Protein AF-A0A2A6EC75-F1 (afdb_monomer)

Solvent-accessible surface area (backbone atoms only — not comparable to full-atom values): 10403 Å² total; per-residue (Å²): 105,73,70,53,57,61,69,69,58,52,68,66,59,57,62,69,48,44,60,57,22,37,39,50,29,38,26,71,77,70,74,43,78,52,62,65,60,37,53,50,53,49,49,50,51,52,62,61,50,58,97,49,50,76,44,69,27,38,49,36,43,69,40,79,93,28,63,91,49,101,64,28,71,41,68,72,97,43,94,42,36,53,26,42,41,24,26,49,99,85,42,44,67,55,26,39,39,38,50,51,96,43,18,46,69,56,71,42,72,64,72,94,63,95,44,71,71,49,49,61,38,44,47,55,45,52,27,54,48,58,72,67,65,47,82,42,39,35,42,38,78,53,42,67,68,48,46,35,34,29,47,94,95,38,49,33,38,34,33,44,87,79,73,45,77,34,47,45,67,59,42,42,74,74,30,64,89,40,87,76,37,54,55,83,126

Nearest PDB structures (foldseek):
  3sx4-assembly1_A  TM=6.966E-01  e=8.041E+00  Homo sapiens
  7d5t-assembly1_BE  TM=3.455E-01  e=1.128E+00  Saccharomyces cerevisiae S288C
  6eos-assembly2_D  TM=2.473E-01  e=8.892E-01  Homo sapiens
  4lgn-assembly1_A  TM=2.951E-01  e=4.706E+00  Acidothermus cellulolyticus 11B

Secondary structure (DSSP, 8-state):
-HHHHHHS--HHHHHHTHHHHHHHHHHHHHSS--HHHHHHHHHHHHHHHTTSEEEEEEE-EE-GGGTTSS--EE----TT-EEEEEE-TT--EEEEEEEETTEEEEEESS---S-HHHHHHHHHHHHHHHTT--SEEEE-TTSTTEEEEEETTEEEEEETTTTEEEEHHHHHHHHTTSTTT----

pLDDT: mean 90.62, std 8.93, range [39.69, 97.5]

Structure (mmCIF, N/CA/C/O backbone):
data_AF-A0A2A6EC75-F1
#
_entry.id   AF-A0A2A6EC75-F1
#
loop_
_atom_site.group_PDB
_atom_site.id
_atom_site.type_symbol
_atom_site.label_atom_id
_atom_site.label_alt_id
_atom_site.label_comp_id
_atom_site.label_asym_id
_atom_site.label_entity_id
_atom_site.label_seq_id
_atom_site.pdbx_PDB_ins_code
_atom_site.Cartn_x
_atom_site.Cartn_y
_atom_site.Cartn_z
_atom_site.occupancy
_atom_site.B_iso_or_equiv
_atom_site.auth_seq_id
_atom_site.auth_comp_id
_atom_site.auth_asym_id
_atom_site.auth_atom_id
_atom_site.pdbx_PDB_model_num
ATOM 1 N N . MET A 1 1 ? 5.479 -8.513 16.044 1.00 85.25 1 MET A N 1
ATOM 2 C CA . MET A 1 1 ? 5.255 -8.792 14.604 1.00 85.25 1 MET A CA 1
ATOM 3 C C . MET A 1 1 ? 5.220 -7.543 13.702 1.00 85.25 1 MET A C 1
ATOM 5 O O . MET A 1 1 ? 6.216 -7.287 13.046 1.00 85.25 1 MET A O 1
ATOM 9 N N . ILE A 1 2 ? 4.146 -6.730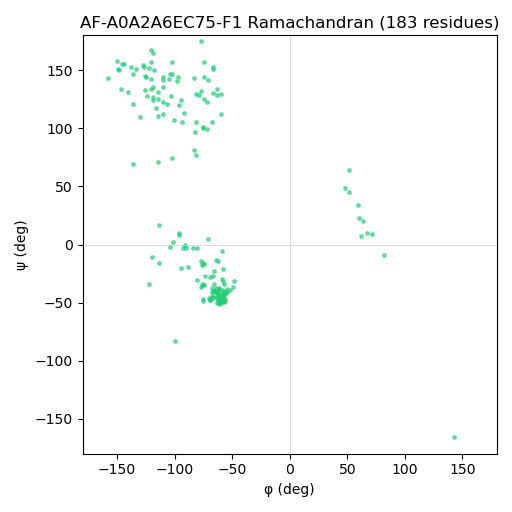 13.635 1.00 91.62 2 ILE A N 1
ATOM 10 C CA . ILE A 1 2 ? 4.093 -5.552 12.718 1.00 91.62 2 ILE A CA 1
ATOM 11 C C . ILE A 1 2 ? 5.227 -4.556 13.005 1.00 91.62 2 ILE A C 1
ATOM 13 O O . ILE A 1 2 ? 5.958 -4.162 12.101 1.00 91.62 2 ILE A O 1
ATOM 17 N N . LYS A 1 3 ? 5.395 -4.189 14.280 1.00 92.19 3 LYS A N 1
ATOM 18 C CA . LYS A 1 3 ? 6.461 -3.288 14.737 1.00 92.19 3 LYS A CA 1
ATOM 19 C C . LYS A 1 3 ? 7.862 -3.817 14.412 1.00 92.19 3 LYS A C 1
ATOM 21 O O . LYS A 1 3 ? 8.711 -3.033 14.014 1.00 92.19 3 LYS A O 1
ATOM 26 N N . GLU A 1 4 ? 8.086 -5.125 14.551 1.00 92.00 4 GLU A N 1
ATOM 27 C CA . GLU A 1 4 ? 9.356 -5.769 14.172 1.00 92.00 4 GLU A CA 1
ATOM 28 C C . GLU A 1 4 ? 9.611 -5.626 12.672 1.00 92.00 4 GLU A C 1
ATOM 30 O O . GLU A 1 4 ? 10.667 -5.138 12.293 1.00 92.00 4 GLU A O 1
ATOM 35 N N . LYS A 1 5 ? 8.621 -5.930 11.819 1.00 93.12 5 LYS A N 1
ATOM 36 C CA . LYS A 1 5 ? 8.773 -5.797 10.361 1.00 93.12 5 LYS A CA 1
ATOM 37 C C . LYS A 1 5 ? 9.048 -4.365 9.910 1.00 93.12 5 LYS A C 1
ATOM 39 O O . LYS A 1 5 ? 9.859 -4.158 9.018 1.00 93.12 5 LYS A O 1
ATOM 44 N N . TYR A 1 6 ? 8.435 -3.368 10.545 1.00 94.38 6 TYR A N 1
ATOM 45 C CA . TYR A 1 6 ? 8.807 -1.968 10.311 1.00 94.38 6 TYR A CA 1
ATOM 46 C C . TYR A 1 6 ? 10.195 -1.607 10.862 1.00 94.38 6 TYR A C 1
ATOM 48 O O . TYR A 1 6 ? 10.829 -0.705 10.329 1.00 94.38 6 TYR A O 1
ATOM 56 N N . GLY A 1 7 ? 10.667 -2.281 11.914 1.00 93.44 7 GLY A N 1
ATOM 57 C CA . GLY A 1 7 ? 12.023 -2.120 12.446 1.00 93.44 7 GLY A CA 1
ATOM 58 C C . GLY A 1 7 ? 13.108 -2.750 11.565 1.00 93.44 7 GLY A C 1
ATOM 59 O O . GLY A 1 7 ? 14.236 -2.273 11.571 1.00 93.44 7 GLY A O 1
ATOM 60 N N . GLU A 1 8 ? 12.762 -3.779 10.789 1.00 92.88 8 GLU A N 1
ATOM 61 C CA . GLU A 1 8 ? 13.630 -4.418 9.785 1.00 92.88 8 GLU A CA 1
ATOM 62 C C . GLU A 1 8 ? 13.749 -3.599 8.483 1.00 92.88 8 GLU A C 1
ATOM 64 O O . GLU A 1 8 ? 14.624 -3.866 7.660 1.00 92.88 8 GLU A O 1
ATOM 69 N N . LEU A 1 9 ? 12.876 -2.608 8.272 1.00 94.06 9 LEU A N 1
ATOM 70 C CA . LEU A 1 9 ? 12.817 -1.837 7.033 1.00 94.06 9 LEU A CA 1
ATOM 71 C C . LEU A 1 9 ? 13.965 -0.817 6.932 1.00 94.06 9 LEU A C 1
ATOM 73 O O . LEU A 1 9 ? 13.875 0.301 7.444 1.00 94.06 9 LEU A O 1
ATOM 77 N N . ASP A 1 10 ? 14.998 -1.155 6.160 1.00 94.88 10 ASP A N 1
ATOM 78 C CA . ASP A 1 10 ? 15.938 -0.170 5.616 1.00 94.88 10 ASP A CA 1
ATOM 79 C C . ASP A 1 10 ? 15.344 0.464 4.351 1.00 94.88 10 ASP A C 1
ATOM 81 O O . ASP A 1 10 ? 15.422 -0.082 3.251 1.00 94.88 10 ASP A O 1
ATOM 85 N N . SER A 1 11 ? 14.729 1.638 4.510 1.00 91.88 11 SER A N 1
ATOM 86 C CA . SER A 1 11 ? 14.056 2.342 3.411 1.00 91.88 11 SER A CA 1
ATOM 87 C C . SER A 1 11 ? 14.956 2.676 2.214 1.00 91.88 1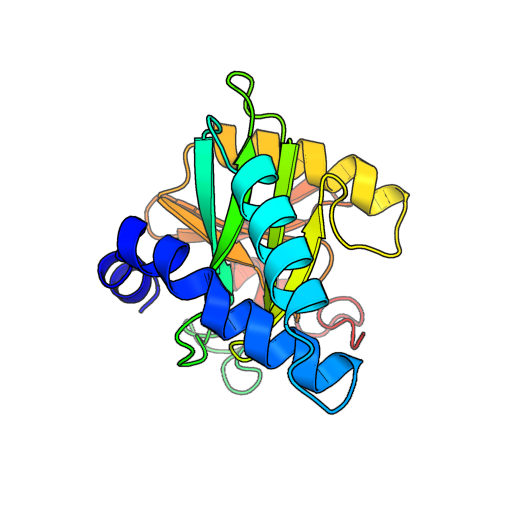1 SER A C 1
ATOM 89 O O . SER A 1 11 ? 14.467 2.695 1.084 1.00 91.88 11 SER A O 1
ATOM 91 N N . ILE A 1 12 ? 16.251 2.933 2.428 1.00 92.38 12 ILE A N 1
ATOM 92 C CA . ILE A 1 12 ? 17.178 3.284 1.345 1.00 92.38 12 ILE A CA 1
ATOM 93 C C . ILE A 1 12 ? 17.513 2.022 0.562 1.00 92.38 12 ILE A C 1
ATOM 95 O O . ILE A 1 12 ? 17.411 2.008 -0.666 1.00 92.38 12 ILE A O 1
ATOM 99 N N . GLN A 1 13 ? 17.865 0.952 1.274 1.00 93.62 13 GLN A N 1
ATOM 100 C CA . GLN A 1 13 ? 18.173 -0.328 0.653 1.00 93.62 13 GLN A CA 1
ATOM 101 C C . GLN A 1 13 ? 16.951 -0.891 -0.088 1.00 93.62 13 GLN A C 1
ATOM 103 O O . GLN A 1 13 ? 17.064 -1.265 -1.253 1.00 93.62 13 GLN A O 1
ATOM 108 N N . TYR A 1 14 ? 15.763 -0.819 0.523 1.00 94.12 14 TYR A N 1
ATOM 109 C CA . TYR A 1 14 ? 14.500 -1.252 -0.081 1.00 94.12 14 TYR A CA 1
ATOM 110 C C . TYR A 1 14 ? 14.233 -0.571 -1.434 1.00 94.12 14 TYR A C 1
ATOM 112 O O . TYR A 1 14 ? 13.816 -1.215 -2.396 1.00 94.12 14 TYR A O 1
ATOM 120 N N . LEU A 1 15 ? 14.508 0.734 -1.535 1.00 92.50 15 LEU A N 1
ATOM 121 C CA . LEU A 1 15 ? 14.362 1.489 -2.783 1.00 92.50 15 LEU A CA 1
ATOM 122 C C . LEU A 1 15 ? 15.481 1.198 -3.796 1.00 92.50 15 LEU A C 1
ATOM 124 O O . LEU A 1 15 ? 15.236 1.195 -5.005 1.00 92.50 15 LEU A O 1
ATOM 128 N N . ASN A 1 16 ? 16.704 0.940 -3.334 1.00 91.50 16 ASN A N 1
ATOM 129 C CA . ASN A 1 16 ? 17.811 0.558 -4.212 1.00 91.50 16 ASN A CA 1
ATOM 130 C C . ASN A 1 16 ? 17.569 -0.803 -4.873 1.00 91.50 16 ASN A C 1
ATOM 132 O O . ASN A 1 16 ? 17.911 -0.985 -6.044 1.00 91.50 16 ASN A O 1
ATOM 136 N N . ASP A 1 17 ? 16.908 -1.710 -4.157 1.00 91.75 17 ASP A N 1
ATOM 137 C CA . ASP A 1 17 ? 16.641 -3.074 -4.602 1.00 91.75 17 ASP A CA 1
ATOM 138 C C . ASP A 1 17 ? 15.450 -3.204 -5.557 1.00 91.75 17 ASP A C 1
ATOM 140 O O . ASP A 1 17 ? 15.215 -4.290 -6.085 1.00 91.75 17 ASP A O 1
ATOM 144 N N . LEU A 1 18 ? 14.728 -2.114 -5.853 1.00 91.38 18 LEU A N 1
ATOM 145 C CA . LEU A 1 18 ? 13.559 -2.117 -6.749 1.00 91.38 18 LEU A CA 1
ATOM 146 C C . LEU A 1 18 ? 13.800 -2.840 -8.081 1.00 91.38 18 LEU A C 1
ATOM 148 O O . LEU A 1 18 ? 12.874 -3.437 -8.626 1.00 91.38 18 LEU A O 1
ATOM 152 N N . ASN A 1 19 ? 15.032 -2.808 -8.596 1.00 92.44 19 ASN A N 1
ATOM 153 C CA . ASN A 1 19 ? 15.402 -3.497 -9.830 1.00 92.44 19 ASN A CA 1
ATOM 154 C C . ASN A 1 19 ? 15.117 -5.001 -9.784 1.00 92.44 19 ASN A C 1
ATOM 156 O O . ASN A 1 19 ? 14.748 -5.557 -10.811 1.00 92.44 19 ASN A O 1
ATOM 160 N N . GLU A 1 20 ? 15.256 -5.655 -8.629 1.00 94.00 20 GLU A N 1
ATOM 161 C CA . GLU A 1 20 ? 14.956 -7.081 -8.494 1.00 94.00 20 GLU A CA 1
ATOM 162 C C . GLU A 1 20 ? 13.450 -7.342 -8.609 1.00 94.00 20 GLU A C 1
ATOM 164 O O . GLU A 1 20 ? 13.031 -8.180 -9.405 1.00 94.00 20 GLU A O 1
ATOM 169 N N . ALA A 1 21 ? 12.618 -6.579 -7.894 1.00 95.38 21 ALA A N 1
ATOM 170 C CA . ALA A 1 21 ? 11.162 -6.702 -7.992 1.00 95.38 21 ALA A CA 1
ATOM 171 C C . ALA A 1 21 ? 10.644 -6.393 -9.407 1.00 95.38 21 ALA A C 1
ATOM 173 O O . ALA A 1 21 ? 9.719 -7.045 -9.900 1.00 95.38 21 ALA A O 1
ATOM 174 N N . VAL A 1 22 ? 11.250 -5.403 -10.071 1.00 97.12 22 VAL A N 1
ATOM 175 C CA . VAL A 1 22 ? 10.966 -5.055 -11.469 1.00 97.12 22 VAL A CA 1
ATOM 176 C C . VAL A 1 22 ? 11.399 -6.185 -12.403 1.00 97.12 22 VAL A C 1
ATOM 178 O O . VAL A 1 22 ? 10.631 -6.565 -13.281 1.00 97.12 22 VAL A O 1
ATOM 181 N N . PHE A 1 23 ? 12.591 -6.752 -12.207 1.00 96.62 23 PHE A N 1
ATOM 182 C CA . PHE A 1 23 ? 13.101 -7.877 -12.990 1.00 96.62 23 PHE A CA 1
ATOM 183 C C . PHE A 1 23 ? 12.148 -9.076 -12.933 1.00 96.62 23 PHE A C 1
ATOM 185 O O . PHE A 1 23 ? 11.748 -9.588 -13.978 1.00 96.62 23 PHE A O 1
ATOM 192 N N . GLN A 1 24 ? 11.711 -9.469 -11.731 1.00 95.94 24 GLN A N 1
ATOM 193 C CA . GLN A 1 24 ? 10.760 -10.574 -11.561 1.00 95.94 24 GLN A CA 1
ATOM 194 C C . GLN A 1 24 ? 9.413 -10.284 -12.242 1.00 95.94 24 GLN A C 1
ATOM 196 O O . GLN A 1 24 ? 8.843 -11.150 -12.899 1.00 95.94 24 GLN A O 1
ATOM 201 N N . SER A 1 25 ? 8.934 -9.042 -12.142 1.00 96.75 25 SER A N 1
ATOM 202 C CA . SER A 1 25 ? 7.705 -8.580 -12.798 1.00 96.75 25 SER A CA 1
ATOM 203 C C . SER A 1 25 ? 7.793 -8.623 -14.329 1.00 96.75 25 SER A C 1
ATOM 205 O O . SER A 1 25 ? 6.845 -9.036 -14.991 1.00 96.75 25 SER A O 1
ATOM 207 N N . VAL A 1 26 ? 8.936 -8.252 -14.913 1.00 97.12 26 VAL A N 1
ATOM 208 C CA . VAL A 1 26 ? 9.154 -8.323 -16.368 1.00 97.12 26 VAL A CA 1
ATOM 209 C C . VAL A 1 26 ? 9.187 -9.775 -16.844 1.00 97.12 26 VAL A C 1
ATOM 211 O O . VAL A 1 26 ? 8.517 -10.100 -17.819 1.00 97.12 26 VAL A O 1
ATOM 214 N N . ILE A 1 27 ? 9.878 -10.672 -16.133 1.00 96.38 27 ILE A N 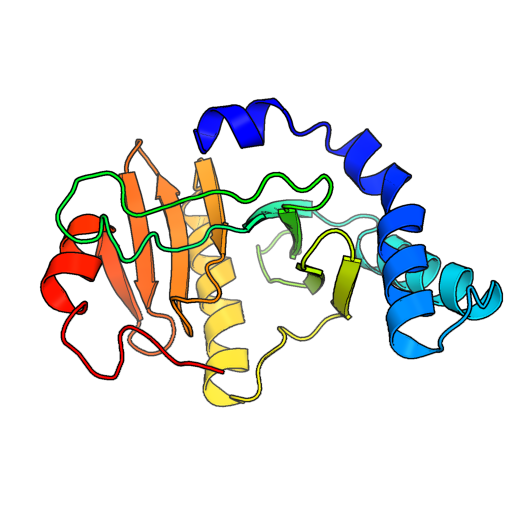1
ATOM 215 C CA . ILE A 1 27 ? 9.860 -12.105 -16.473 1.00 96.38 27 ILE A CA 1
ATOM 216 C C . ILE A 1 27 ? 8.439 -12.665 -16.404 1.00 96.38 27 ILE A C 1
ATOM 218 O O . ILE A 1 27 ? 8.037 -13.403 -17.298 1.00 96.38 27 ILE A O 1
ATOM 222 N N . ARG A 1 28 ? 7.660 -12.307 -15.376 1.00 95.56 28 ARG A N 1
ATOM 223 C CA . ARG A 1 28 ? 6.259 -12.734 -15.268 1.00 95.56 28 ARG A CA 1
ATOM 224 C C . ARG A 1 28 ? 5.435 -12.285 -16.480 1.00 95.56 28 ARG A C 1
ATOM 226 O O . ARG A 1 28 ? 4.658 -13.079 -17.001 1.00 95.56 28 ARG A O 1
ATOM 233 N N . ASP A 1 29 ? 5.584 -11.033 -16.905 1.00 95.69 29 ASP A N 1
ATOM 234 C CA . ASP A 1 29 ? 4.729 -10.443 -17.939 1.00 95.69 29 ASP A CA 1
ATOM 235 C C . ASP A 1 29 ? 5.144 -10.839 -19.371 1.00 95.69 29 ASP A C 1
ATOM 237 O O . ASP A 1 29 ? 4.287 -10.932 -20.249 1.00 95.69 29 ASP A O 1
ATOM 241 N N . PHE A 1 30 ? 6.440 -11.074 -19.613 1.00 96.06 30 PHE A N 1
ATOM 242 C CA . PHE A 1 30 ? 6.995 -11.292 -20.959 1.00 96.06 30 PHE A CA 1
ATOM 243 C C . PHE A 1 30 ? 7.670 -12.659 -21.156 1.00 96.06 30 PHE A C 1
ATOM 245 O O . PHE A 1 30 ? 7.988 -13.023 -22.283 1.00 96.06 30 PHE A O 1
ATOM 252 N N . GLY A 1 31 ? 7.893 -13.426 -20.088 1.00 96.31 31 GLY A N 1
ATOM 253 C CA . GLY A 1 31 ? 8.576 -14.724 -20.116 1.00 96.31 31 GLY A CA 1
ATOM 254 C C . GLY A 1 31 ? 10.107 -14.648 -20.112 1.00 96.31 31 GLY A C 1
ATOM 255 O O . GLY A 1 31 ? 10.762 -15.673 -19.934 1.00 96.31 31 GLY A O 1
ATOM 256 N N . GLU A 1 32 ? 10.692 -13.458 -20.264 1.00 95.69 32 GLU A N 1
ATOM 257 C CA . GLU A 1 32 ? 12.140 -13.245 -20.312 1.00 95.69 32 GLU A CA 1
ATOM 258 C C . GLU A 1 32 ? 12.538 -11.861 -19.757 1.00 95.69 32 GLU A C 1
ATOM 260 O O . GLU A 1 32 ? 11.703 -10.952 -19.697 1.00 95.69 32 GLU A O 1
ATOM 265 N N . PRO A 1 33 ? 13.796 -11.665 -19.317 1.00 94.56 33 PRO A N 1
ATOM 266 C CA . PRO A 1 33 ? 14.236 -10.418 -18.697 1.00 94.56 33 PRO A CA 1
ATOM 267 C C . PRO A 1 33 ? 14.579 -9.353 -19.746 1.00 94.56 33 PRO A C 1
ATOM 269 O O . PRO A 1 33 ? 15.744 -9.070 -20.021 1.00 94.56 33 PRO A O 1
ATOM 272 N N . LEU A 1 34 ? 13.551 -8.739 -20.329 1.00 96.81 34 LEU A N 1
ATOM 273 C CA . LEU A 1 34 ? 13.719 -7.671 -21.312 1.00 96.81 34 LEU A CA 1
ATOM 274 C C . LEU A 1 34 ? 14.318 -6.409 -20.663 1.00 96.81 34 LEU A C 1
ATOM 276 O O . LEU A 1 34 ? 13.631 -5.675 -19.948 1.00 96.81 34 LEU A O 1
ATOM 280 N N . GLU A 1 35 ? 15.602 -6.142 -20.925 1.00 95.75 35 GLU A N 1
ATOM 281 C CA . GLU A 1 35 ? 16.358 -5.053 -20.287 1.00 95.75 35 GLU A CA 1
ATOM 282 C C . GLU A 1 35 ? 15.707 -3.676 -20.431 1.00 95.75 35 GLU A C 1
ATOM 284 O O . GLU A 1 35 ? 15.709 -2.892 -19.478 1.00 95.75 35 GLU A O 1
ATOM 289 N N . ASP A 1 36 ? 15.160 -3.370 -21.606 1.00 96.75 36 ASP A N 1
ATOM 290 C CA . ASP A 1 36 ? 14.551 -2.066 -21.870 1.00 96.75 36 ASP A CA 1
ATOM 291 C C . ASP A 1 36 ? 13.290 -1.865 -21.028 1.00 96.75 36 ASP A C 1
ATOM 293 O O . ASP A 1 36 ? 13.119 -0.804 -20.430 1.00 96.75 36 ASP A O 1
ATOM 297 N N . HIS A 1 37 ? 12.472 -2.909 -20.863 1.00 96.62 37 HIS A N 1
ATOM 298 C CA . HIS A 1 37 ? 11.307 -2.866 -19.979 1.00 96.62 37 HIS A CA 1
ATOM 299 C C . HIS A 1 37 ? 11.704 -2.750 -18.506 1.00 96.62 37 HIS A C 1
ATOM 301 O O . HIS A 1 37 ? 11.052 -2.023 -17.754 1.00 96.62 37 HIS A O 1
ATOM 307 N N . ILE A 1 38 ? 12.785 -3.416 -18.084 1.00 96.81 38 ILE A N 1
ATOM 308 C CA . ILE A 1 38 ? 13.314 -3.275 -16.721 1.00 96.81 38 ILE A CA 1
ATOM 309 C C . ILE A 1 38 ? 13.744 -1.822 -16.481 1.00 96.81 38 ILE A C 1
ATOM 311 O O . ILE A 1 38 ? 13.313 -1.200 -15.509 1.00 96.81 38 ILE A O 1
ATOM 315 N N . LYS A 1 39 ? 14.544 -1.249 -17.390 1.00 96.25 39 LYS A N 1
ATOM 316 C CA . LYS A 1 39 ? 15.014 0.144 -17.304 1.00 96.25 39 LYS A CA 1
ATOM 317 C C . LYS A 1 39 ? 13.846 1.130 -17.311 1.00 96.25 39 LYS A C 1
ATOM 319 O O . LYS A 1 39 ? 13.815 2.033 -16.477 1.00 96.25 39 LYS A O 1
ATOM 324 N N . GLU A 1 40 ? 12.880 0.957 -18.209 1.00 96.19 40 GLU A N 1
ATOM 325 C CA . GLU A 1 40 ? 11.706 1.826 -18.321 1.00 96.19 40 GLU A CA 1
ATOM 326 C C . GLU A 1 40 ? 10.870 1.822 -17.034 1.00 96.19 40 GLU A C 1
ATOM 328 O O . GLU A 1 40 ? 10.603 2.887 -16.469 1.00 96.19 40 GLU A O 1
ATOM 333 N N . ARG A 1 41 ? 10.509 0.635 -16.523 1.00 97.06 41 ARG A N 1
ATOM 334 C CA . ARG A 1 41 ? 9.714 0.486 -15.292 1.00 97.06 41 ARG A CA 1
ATOM 335 C C . ARG A 1 41 ? 10.442 1.069 -14.086 1.00 97.06 41 ARG A C 1
ATOM 337 O O . ARG A 1 41 ? 9.863 1.879 -13.358 1.00 97.06 41 ARG A O 1
ATOM 344 N N . THR A 1 42 ? 11.721 0.732 -13.909 1.00 96.25 42 THR A N 1
ATOM 345 C CA . THR A 1 42 ? 12.547 1.283 -12.826 1.00 96.25 42 THR A CA 1
ATOM 346 C C . THR A 1 42 ? 12.606 2.806 -12.898 1.00 96.25 42 THR A C 1
ATOM 348 O O . THR A 1 42 ? 12.383 3.472 -11.887 1.00 96.25 42 THR A O 1
ATOM 351 N N . ASN A 1 43 ? 12.890 3.377 -14.071 1.00 96.31 43 ASN A N 1
ATOM 352 C CA . ASN A 1 43 ? 12.996 4.827 -14.231 1.00 96.31 43 ASN A CA 1
ATOM 353 C C . ASN A 1 43 ? 11.657 5.521 -13.974 1.00 96.31 43 ASN A C 1
ATOM 355 O O . ASN A 1 43 ? 11.624 6.554 -13.307 1.00 96.31 43 ASN A O 1
ATOM 359 N N . SER A 1 44 ? 10.551 4.940 -14.442 1.00 96.81 44 SER A N 1
ATOM 360 C CA . SER A 1 44 ? 9.206 5.458 -14.186 1.00 96.81 44 SER A CA 1
ATOM 361 C C . SER A 1 44 ? 8.901 5.510 -12.686 1.00 96.81 44 SER A C 1
ATOM 363 O O . SER A 1 44 ? 8.495 6.553 -12.173 1.00 96.81 44 SER A O 1
ATOM 365 N N . ILE A 1 45 ? 9.191 4.429 -11.953 1.00 97.06 45 ILE A N 1
ATOM 366 C CA . ILE A 1 45 ? 9.021 4.383 -10.496 1.00 97.06 45 ILE A CA 1
ATOM 367 C C . ILE A 1 45 ? 9.929 5.401 -9.807 1.00 97.06 45 ILE A C 1
ATOM 369 O O . ILE A 1 45 ? 9.435 6.205 -9.021 1.00 97.06 45 ILE A O 1
ATOM 373 N N . ARG A 1 46 ? 11.231 5.420 -10.122 1.00 95.62 46 ARG A N 1
ATOM 374 C CA . ARG A 1 46 ? 12.201 6.347 -9.511 1.00 95.62 46 ARG A CA 1
ATOM 375 C C . ARG A 1 46 ? 11.806 7.808 -9.721 1.00 95.62 46 ARG A C 1
ATOM 377 O O . ARG A 1 46 ? 11.839 8.587 -8.774 1.00 95.62 46 ARG A O 1
ATOM 384 N N . ASN A 1 47 ? 11.369 8.167 -10.925 1.00 95.56 47 ASN A N 1
ATOM 385 C CA . ASN A 1 47 ? 10.871 9.509 -11.219 1.00 95.56 47 ASN A CA 1
ATOM 386 C C . ASN A 1 47 ? 9.573 9.810 -10.459 1.00 95.56 47 ASN A C 1
ATOM 388 O O . ASN A 1 47 ? 9.412 10.907 -9.931 1.00 95.56 47 ASN A O 1
ATOM 392 N N . GLY A 1 48 ? 8.671 8.830 -10.368 1.00 94.88 48 GLY A N 1
ATOM 393 C CA . GLY A 1 48 ? 7.401 8.946 -9.657 1.00 94.88 48 GLY A CA 1
ATOM 394 C C . GLY A 1 48 ? 7.530 9.097 -8.141 1.00 94.88 48 GLY A C 1
ATOM 395 O O . GLY A 1 48 ? 6.657 9.710 -7.540 1.00 94.88 48 GLY A O 1
ATOM 396 N N . ILE A 1 49 ? 8.602 8.592 -7.521 1.00 95.00 49 ILE A N 1
ATOM 397 C CA . ILE A 1 49 ? 8.862 8.749 -6.075 1.00 95.00 49 ILE A CA 1
ATOM 398 C C . ILE A 1 49 ? 9.768 9.947 -5.751 1.00 95.00 49 ILE A C 1
ATOM 400 O O . ILE A 1 49 ? 9.793 10.412 -4.610 1.00 95.00 49 ILE A O 1
ATOM 404 N N . SER A 1 50 ? 10.531 10.440 -6.731 1.00 92.06 50 SER A N 1
ATOM 405 C CA . SER A 1 50 ? 11.565 11.454 -6.513 1.00 92.06 50 SER A CA 1
ATOM 406 C C . SER A 1 50 ? 10.991 12.749 -5.935 1.00 92.06 50 SER A C 1
ATOM 408 O O . SER A 1 50 ? 10.014 13.299 -6.447 1.00 92.06 50 SER A O 1
ATOM 410 N N . GLY A 1 51 ? 11.602 13.241 -4.853 1.00 87.31 51 GLY A N 1
ATOM 411 C CA . GLY A 1 51 ? 11.216 14.492 -4.194 1.00 87.31 51 GLY A CA 1
ATOM 412 C C . GLY A 1 51 ? 9.887 14.448 -3.430 1.00 87.31 51 GLY A C 1
ATOM 413 O O . GLY A 1 51 ? 9.414 15.496 -2.993 1.00 87.31 51 GLY A O 1
ATOM 414 N N . GLN A 1 52 ? 9.275 13.273 -3.264 1.00 91.06 52 GLN A N 1
ATOM 415 C CA . GLN A 1 52 ? 7.997 13.125 -2.565 1.00 91.06 52 GLN A CA 1
ATOM 416 C C . GLN A 1 52 ? 8.180 12.582 -1.152 1.00 91.06 52 GLN A C 1
ATOM 418 O O . GLN A 1 52 ? 9.167 11.920 -0.836 1.00 91.06 52 GLN A O 1
ATOM 423 N N . THR A 1 53 ? 7.198 12.842 -0.287 1.00 93.50 53 THR A N 1
ATOM 424 C CA . THR A 1 53 ? 7.144 12.148 1.000 1.00 93.50 53 THR A CA 1
ATOM 425 C C . THR A 1 53 ? 6.621 10.735 0.779 1.00 93.50 53 THR A C 1
ATOM 427 O O . THR A 1 53 ? 5.624 10.549 0.082 1.00 93.50 53 THR A O 1
ATOM 430 N N . ILE A 1 54 ? 7.300 9.748 1.360 1.00 95.06 54 ILE A N 1
ATOM 431 C CA . ILE A 1 54 ? 6.996 8.325 1.203 1.00 95.06 54 ILE A CA 1
ATOM 432 C C . ILE A 1 54 ? 6.447 7.768 2.518 1.00 95.06 54 ILE A C 1
ATOM 434 O O . ILE A 1 54 ? 7.018 7.995 3.584 1.00 95.06 54 ILE A O 1
ATOM 438 N N . LYS A 1 55 ? 5.377 6.972 2.435 1.00 95.56 55 LYS A N 1
ATOM 439 C CA . LYS A 1 55 ? 4.941 6.067 3.502 1.00 95.56 55 LYS A CA 1
ATOM 440 C C . LYS A 1 55 ? 4.981 4.638 2.974 1.00 95.56 55 LYS A C 1
ATOM 442 O O . LYS A 1 55 ? 4.390 4.333 1.939 1.00 95.56 55 LYS A O 1
ATOM 447 N N . PHE A 1 56 ? 5.668 3.777 3.712 1.00 96.62 56 PHE A N 1
ATOM 448 C CA . PHE A 1 56 ? 5.669 2.341 3.469 1.00 96.62 56 PHE A CA 1
ATOM 449 C C . PHE A 1 56 ? 4.419 1.719 4.088 1.00 96.62 56 PHE A C 1
ATOM 451 O O . PHE A 1 56 ? 4.107 1.965 5.259 1.00 96.62 56 PHE A O 1
ATOM 458 N N . VAL A 1 57 ? 3.705 0.934 3.290 1.00 96.81 57 VAL A N 1
ATOM 459 C CA . VAL A 1 57 ? 2.435 0.296 3.634 1.00 96.81 57 VAL A CA 1
ATOM 460 C C . VAL A 1 57 ? 2.646 -1.208 3.649 1.00 96.81 57 VAL A C 1
ATOM 462 O O . VAL A 1 57 ? 2.891 -1.807 2.609 1.00 96.81 57 VAL A O 1
ATOM 465 N N . LEU A 1 58 ? 2.596 -1.815 4.829 1.00 96.31 58 LEU A N 1
ATOM 466 C CA . LEU A 1 58 ? 2.901 -3.232 4.999 1.00 96.31 58 LEU A CA 1
ATOM 467 C C . LEU A 1 58 ? 1.757 -4.108 4.481 1.00 96.31 58 LEU A C 1
ATOM 469 O O . LEU A 1 58 ? 0.619 -3.986 4.938 1.00 96.31 58 LEU A O 1
ATOM 473 N N . ASN A 1 59 ? 2.076 -5.029 3.578 1.00 94.56 59 ASN A N 1
ATOM 474 C CA . ASN A 1 59 ? 1.162 -6.063 3.124 1.00 94.56 59 ASN A CA 1
ATOM 475 C C . ASN A 1 59 ? 0.965 -7.102 4.235 1.00 94.56 59 ASN A C 1
ATOM 477 O O . ASN A 1 59 ? 1.917 -7.719 4.717 1.00 94.56 59 ASN A O 1
ATOM 481 N N . VAL A 1 60 ? -0.289 -7.296 4.633 1.00 93.38 60 VAL A N 1
ATOM 482 C CA . VAL A 1 60 ? -0.715 -8.279 5.632 1.00 93.38 60 VAL A CA 1
ATOM 483 C C . VAL A 1 60 ? -1.833 -9.147 5.063 1.00 93.38 60 VAL A C 1
ATOM 485 O O . VAL A 1 60 ? -2.609 -8.726 4.205 1.00 93.38 60 VAL A O 1
ATOM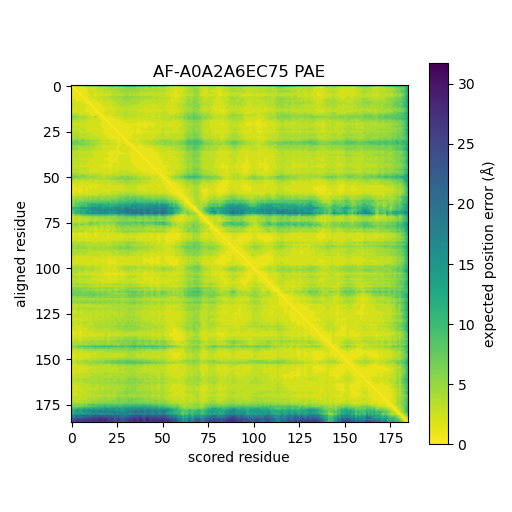 488 N N . GLU A 1 61 ? -1.973 -10.361 5.574 1.00 89.75 61 GLU A N 1
ATOM 489 C CA . GLU A 1 61 ? -3.103 -11.234 5.264 1.00 89.75 61 GLU A CA 1
ATOM 490 C C . GLU A 1 61 ? -3.896 -11.563 6.520 1.00 89.75 61 GLU A C 1
ATOM 492 O O . GLU A 1 61 ? -3.435 -11.346 7.641 1.00 89.75 61 GLU A O 1
ATOM 497 N N . ILE A 1 62 ? -5.105 -12.077 6.315 1.00 87.69 62 ILE A N 1
ATOM 498 C CA . ILE A 1 62 ? -5.956 -12.566 7.392 1.00 87.69 62 ILE A CA 1
ATOM 499 C C . ILE A 1 62 ? -5.767 -14.078 7.505 1.00 87.69 62 ILE A C 1
ATOM 501 O O . ILE A 1 62 ? -6.064 -14.817 6.569 1.00 87.69 62 ILE A O 1
ATOM 505 N N . ASP A 1 63 ? -5.325 -14.538 8.671 1.00 86.81 63 ASP A N 1
ATOM 506 C CA . ASP A 1 63 ? -5.332 -15.948 9.043 1.00 86.81 63 ASP A CA 1
ATOM 507 C C . ASP A 1 63 ? -6.763 -16.368 9.384 1.00 86.81 63 ASP A C 1
ATOM 509 O O . ASP A 1 63 ? -7.289 -16.114 10.474 1.00 86.81 63 ASP A O 1
ATOM 513 N N . THR A 1 64 ? -7.412 -17.019 8.421 1.00 77.75 64 THR A N 1
ATOM 514 C CA . THR A 1 64 ? -8.809 -17.437 8.548 1.00 77.75 64 THR A CA 1
ATOM 515 C C . THR A 1 64 ? -9.017 -18.499 9.628 1.00 77.75 64 THR A C 1
ATOM 517 O O . THR A 1 64 ? -10.122 -18.621 10.151 1.00 77.75 64 THR A O 1
ATOM 520 N N . ALA A 1 65 ? -7.977 -19.253 9.999 1.00 79.88 65 ALA A N 1
ATOM 521 C CA . ALA A 1 65 ? -8.056 -20.228 11.085 1.00 79.88 65 ALA A CA 1
ATOM 522 C C . ALA A 1 65 ? -8.033 -19.558 12.470 1.00 79.88 65 ALA A C 1
ATOM 524 O O . ALA A 1 65 ? -8.449 -20.162 13.458 1.00 79.88 65 ALA A O 1
ATOM 525 N N . LYS A 1 66 ? -7.585 -18.297 12.547 1.00 81.50 66 LYS A N 1
ATOM 526 C CA . LYS A 1 66 ? -7.424 -17.529 13.790 1.00 81.50 66 LYS A CA 1
ATOM 527 C C . LYS A 1 66 ? -8.370 -16.335 13.915 1.00 81.50 66 LYS A C 1
ATOM 529 O O . LYS A 1 66 ? -8.175 -15.499 14.787 1.00 81.50 66 LYS A O 1
ATOM 534 N N . LEU A 1 67 ? -9.443 -16.268 13.123 1.00 78.56 67 LEU A N 1
ATOM 535 C CA . LEU A 1 67 ? -10.450 -15.192 13.221 1.00 78.56 67 LEU A CA 1
ATOM 536 C C . LEU A 1 67 ? -11.110 -15.075 14.603 1.00 78.56 67 LEU A C 1
ATOM 538 O O . LEU A 1 67 ? -11.698 -14.044 14.914 1.00 78.56 67 LEU A O 1
ATOM 542 N N . TYR A 1 68 ? -11.063 -16.142 15.402 1.00 69.50 68 TYR A N 1
ATOM 543 C CA . TYR A 1 68 ? -11.625 -16.194 16.753 1.00 69.50 68 TYR A CA 1
ATOM 544 C C . TYR A 1 68 ? -10.586 -15.913 17.849 1.00 69.50 68 TYR A C 1
ATOM 546 O O . TYR A 1 68 ? -10.881 -16.116 19.023 1.00 69.50 68 TYR A O 1
ATOM 554 N N . THR A 1 69 ? -9.375 -15.492 17.483 1.00 72.12 69 THR A N 1
ATOM 555 C CA . THR A 1 69 ? -8.309 -15.142 18.427 1.00 72.12 69 THR A CA 1
ATOM 556 C C . THR A 1 69 ? -7.882 -13.690 18.234 1.00 72.12 69 THR A C 1
ATOM 558 O O . THR A 1 69 ? -8.187 -13.066 17.217 1.00 72.12 69 THR A O 1
ATOM 561 N N . ASP A 1 70 ? -7.114 -13.163 19.187 1.00 66.88 70 ASP A N 1
ATOM 562 C CA . ASP A 1 70 ? -6.570 -11.800 19.135 1.00 66.88 70 ASP A CA 1
ATOM 563 C C . ASP A 1 70 ? -5.459 -11.619 18.077 1.00 66.88 70 ASP A C 1
ATOM 565 O O . ASP A 1 70 ? -4.817 -10.574 18.006 1.00 66.88 70 ASP A O 1
ATOM 569 N N . SER A 1 71 ? -5.172 -12.639 17.260 1.00 72.25 71 SER A N 1
ATOM 570 C CA . SER A 1 71 ? -4.071 -12.645 16.288 1.00 72.25 71 SER A CA 1
ATOM 571 C C . SER A 1 71 ? -4.515 -13.210 14.942 1.00 72.25 71 SER A C 1
ATOM 573 O O . SER A 1 71 ? -4.097 -14.291 14.528 1.00 72.25 71 SER A O 1
ATOM 575 N N . CYS A 1 72 ? -5.365 -12.452 14.248 1.00 84.94 72 CYS A N 1
ATOM 576 C CA . CYS A 1 72 ? -5.875 -12.814 12.926 1.00 84.94 72 CYS A CA 1
ATOM 577 C C . CYS A 1 72 ? -5.055 -12.253 11.752 1.00 84.94 72 CYS A C 1
ATOM 579 O O . CYS A 1 72 ? -5.384 -12.566 10.615 1.00 84.94 72 CYS A O 1
ATOM 581 N N . LEU A 1 73 ? -4.011 -11.446 11.984 1.00 89.19 73 LEU A N 1
ATOM 582 C CA . LEU A 1 73 ? -3.125 -10.964 10.916 1.00 89.19 73 LEU A CA 1
ATOM 583 C C . LEU A 1 73 ? -1.851 -11.795 10.815 1.00 89.19 73 LEU A C 1
ATOM 585 O O . LEU A 1 73 ? -1.231 -12.118 11.827 1.00 89.19 73 LEU A O 1
ATOM 589 N N . ILE A 1 74 ? -1.423 -12.050 9.584 1.00 90.12 74 ILE A N 1
ATOM 590 C CA . ILE A 1 74 ? -0.136 -12.664 9.248 1.00 90.12 74 ILE A CA 1
ATOM 591 C C . ILE A 1 74 ? 0.614 -11.783 8.251 1.00 90.12 74 ILE A C 1
ATOM 593 O O . ILE A 1 74 ? 0.014 -11.030 7.486 1.00 90.12 74 ILE A O 1
ATOM 597 N N . ILE A 1 75 ? 1.939 -11.875 8.266 1.00 89.25 75 ILE A N 1
ATOM 598 C CA . ILE A 1 75 ? 2.814 -11.194 7.312 1.00 89.25 75 ILE A CA 1
ATOM 599 C C . ILE A 1 75 ? 3.571 -12.279 6.565 1.00 89.25 75 ILE A C 1
ATOM 601 O O . ILE A 1 75 ? 4.220 -13.115 7.195 1.00 89.25 75 ILE A O 1
ATOM 605 N N . LYS A 1 76 ? 3.480 -12.275 5.235 1.00 83.38 76 LYS A N 1
ATOM 606 C CA . LYS A 1 76 ? 4.291 -13.170 4.410 1.00 83.38 76 LYS A CA 1
ATOM 607 C C . LYS A 1 76 ? 5.748 -12.722 4.435 1.00 83.38 76 LYS A C 1
ATOM 609 O O . LYS A 1 76 ? 6.041 -11.524 4.420 1.00 83.38 76 LYS A O 1
ATOM 614 N N . ASP A 1 77 ? 6.650 -13.694 4.471 1.00 83.69 77 ASP A N 1
ATOM 615 C CA . ASP A 1 77 ? 8.084 -13.435 4.505 1.00 83.69 77 ASP A CA 1
ATOM 616 C C . ASP A 1 77 ? 8.611 -13.191 3.089 1.00 83.69 77 ASP A C 1
ATOM 618 O O . ASP A 1 77 ? 9.098 -14.081 2.395 1.00 83.69 77 ASP A O 1
ATOM 622 N N . PHE A 1 78 ? 8.422 -11.957 2.637 1.00 85.81 78 PHE A N 1
ATOM 623 C CA . PHE A 1 78 ? 8.893 -11.463 1.355 1.00 85.81 78 PHE A CA 1
ATOM 624 C C . PHE A 1 78 ? 9.824 -10.280 1.578 1.00 85.81 78 PHE A C 1
ATOM 626 O O . PHE A 1 78 ? 9.565 -9.436 2.438 1.00 85.81 78 PHE A O 1
ATOM 633 N N . ARG A 1 79 ? 10.875 -10.195 0.756 1.00 85.94 79 ARG A N 1
ATOM 634 C CA . ARG A 1 79 ? 11.759 -9.029 0.679 1.00 85.94 79 ARG A CA 1
ATOM 635 C C . ARG A 1 79 ? 10.956 -7.778 0.339 1.00 85.94 79 ARG A C 1
ATOM 637 O O . ARG A 1 79 ? 11.166 -6.751 0.968 1.00 85.94 79 ARG A O 1
ATOM 644 N N . PHE A 1 80 ? 10.017 -7.881 -0.608 1.00 89.50 80 PHE A N 1
ATOM 645 C CA . PHE A 1 80 ? 9.101 -6.794 -0.966 1.00 89.50 80 PHE A CA 1
ATOM 646 C C . PHE A 1 80 ? 7.710 -7.007 -0.368 1.00 89.50 80 PHE A C 1
ATOM 648 O O . PHE A 1 80 ? 6.758 -7.371 -1.059 1.00 89.50 80 PHE A O 1
ATOM 655 N N . ASN A 1 81 ? 7.594 -6.789 0.940 1.00 92.38 81 ASN A N 1
ATOM 656 C CA . ASN A 1 81 ? 6.333 -6.847 1.682 1.00 92.38 81 ASN A CA 1
ATOM 657 C C . ASN A 1 81 ? 5.733 -5.460 1.984 1.00 92.38 81 ASN A C 1
ATOM 659 O O . ASN A 1 81 ? 4.678 -5.393 2.609 1.00 92.38 81 ASN A O 1
ATOM 663 N N . PHE A 1 82 ? 6.345 -4.364 1.527 1.00 96.44 82 PHE A N 1
ATOM 664 C CA . PHE A 1 82 ? 5.815 -3.006 1.666 1.00 96.44 82 PHE A CA 1
ATOM 665 C C . PHE A 1 82 ? 5.461 -2.376 0.315 1.00 96.44 82 PHE A C 1
ATOM 667 O O . PHE A 1 82 ? 6.322 -2.201 -0.548 1.00 96.44 82 PHE A O 1
ATOM 674 N N . ASN A 1 83 ? 4.220 -1.920 0.173 1.00 96.38 83 ASN A N 1
ATOM 675 C CA . ASN A 1 83 ? 3.832 -0.978 -0.873 1.00 96.38 83 ASN A CA 1
ATOM 676 C C . ASN A 1 83 ? 4.355 0.426 -0.532 1.00 96.38 83 ASN A C 1
ATOM 678 O O . ASN A 1 83 ? 4.616 0.755 0.628 1.00 96.38 83 ASN A O 1
ATOM 682 N N . ILE A 1 84 ? 4.500 1.273 -1.546 1.00 97.12 84 ILE A N 1
ATOM 683 C CA . ILE A 1 84 ? 5.024 2.636 -1.420 1.00 97.12 84 ILE A CA 1
ATOM 684 C C . ILE A 1 84 ? 3.919 3.604 -1.804 1.00 97.12 84 ILE A C 1
ATOM 686 O O . ILE A 1 84 ? 3.448 3.600 -2.943 1.00 97.12 84 ILE A O 1
ATOM 690 N N . TYR A 1 85 ? 3.492 4.434 -0.855 1.00 96.81 85 TYR A N 1
ATOM 691 C CA . TYR A 1 85 ? 2.526 5.500 -1.099 1.00 96.81 85 TYR A CA 1
ATOM 692 C C . TYR A 1 85 ? 3.249 6.840 -0.998 1.00 96.81 85 TYR A C 1
ATOM 694 O O . TYR A 1 85 ? 3.826 7.164 0.042 1.00 96.81 85 TYR A O 1
ATOM 702 N N . CYS A 1 86 ? 3.195 7.630 -2.064 1.00 96.62 86 CYS A N 1
ATOM 703 C CA . CYS A 1 86 ? 3.762 8.969 -2.101 1.00 96.62 86 CYS A CA 1
ATOM 704 C C . CYS A 1 86 ? 2.670 10.027 -1.954 1.00 96.62 86 CYS A C 1
ATOM 706 O O . CYS A 1 86 ? 1.540 9.840 -2.422 1.00 96.62 86 CYS A O 1
ATOM 708 N N . TYR A 1 87 ? 3.005 11.141 -1.309 1.00 94.56 87 TYR A N 1
ATOM 709 C CA . TYR A 1 87 ? 2.085 12.254 -1.104 1.00 94.56 87 TYR A CA 1
ATOM 710 C C . TYR A 1 87 ? 2.780 13.613 -1.143 1.00 94.56 87 TYR A C 1
ATOM 712 O O . TYR A 1 87 ? 3.978 13.746 -0.878 1.00 94.56 87 TYR A O 1
ATOM 720 N N . ASP A 1 88 ? 1.984 14.630 -1.474 1.00 93.00 88 ASP A N 1
ATOM 721 C CA . ASP A 1 88 ? 2.388 16.031 -1.424 1.00 93.00 88 ASP A CA 1
ATOM 722 C C . ASP A 1 88 ? 2.385 16.583 0.017 1.00 93.00 88 ASP A C 1
ATOM 724 O O . ASP A 1 88 ? 1.931 15.946 0.972 1.00 93.00 88 ASP A O 1
ATOM 728 N N . SER A 1 89 ? 2.843 17.824 0.182 1.00 90.25 89 SER A N 1
ATOM 729 C CA . SER A 1 89 ? 2.856 18.525 1.475 1.00 90.25 89 SER A CA 1
ATOM 730 C C . SER A 1 89 ? 1.466 18.763 2.084 1.00 90.25 89 SER A C 1
ATOM 732 O O . SER A 1 89 ? 1.353 19.092 3.262 1.00 90.25 89 SER A O 1
ATOM 734 N N . LYS A 1 90 ? 0.392 18.592 1.305 1.00 91.19 90 LYS A N 1
ATOM 735 C CA . LYS A 1 90 ? -1.006 18.671 1.753 1.00 91.19 90 LYS A CA 1
ATOM 736 C C . LYS A 1 90 ? -1.585 17.285 2.065 1.00 91.19 90 LYS A C 1
ATOM 738 O O . LYS A 1 90 ? -2.795 17.176 2.306 1.00 91.19 90 LYS A O 1
ATOM 743 N N . LEU A 1 91 ? -0.734 16.255 2.090 1.00 92.12 91 LEU A N 1
ATOM 744 C CA . LEU A 1 91 ? -1.059 14.850 2.327 1.00 92.12 91 LEU A CA 1
ATOM 745 C C . LEU A 1 91 ? -1.966 14.243 1.245 1.00 92.12 91 LEU A C 1
ATOM 747 O O . LEU A 1 91 ? -2.650 13.249 1.494 1.00 92.12 91 LEU A O 1
ATOM 751 N N . ASN A 1 92 ? -2.029 14.840 0.051 1.00 92.19 92 ASN A N 1
ATOM 752 C CA . ASN A 1 92 ? -2.739 14.231 -1.068 1.00 92.19 92 ASN A CA 1
ATOM 753 C C . ASN A 1 92 ? -1.856 13.141 -1.682 1.00 92.19 92 ASN A C 1
ATOM 755 O O . ASN A 1 92 ? -0.714 13.435 -2.034 1.00 92.19 92 ASN A O 1
ATOM 759 N N . PRO A 1 93 ? -2.375 11.918 -1.873 1.00 93.81 93 PRO A N 1
ATOM 760 C CA . PRO A 1 93 ? -1.641 10.878 -2.575 1.00 93.81 93 PRO A CA 1
ATOM 761 C C . PRO A 1 93 ? -1.369 11.253 -4.033 1.00 93.81 93 PRO A C 1
ATOM 763 O O . PRO A 1 93 ? -2.278 11.683 -4.755 1.00 93.81 93 PRO A O 1
ATOM 766 N N . THR A 1 94 ? -0.136 11.040 -4.467 1.00 95.44 94 THR A N 1
ATOM 767 C CA . THR A 1 94 ? 0.390 11.479 -5.768 1.00 95.44 94 THR A CA 1
ATOM 768 C C . THR A 1 94 ? 0.914 10.321 -6.604 1.00 95.44 94 THR A C 1
ATOM 770 O O . THR A 1 94 ? 0.748 10.337 -7.824 1.00 95.44 94 THR A O 1
ATOM 773 N N . TYR A 1 95 ? 1.489 9.303 -5.967 1.00 97.06 95 TYR A N 1
ATOM 774 C CA . TYR A 1 95 ? 2.049 8.136 -6.640 1.00 97.06 95 TYR A CA 1
ATOM 775 C C . TYR A 1 95 ? 1.938 6.892 -5.762 1.00 97.06 95 TYR A C 1
ATOM 777 O O . TYR A 1 95 ? 1.952 6.988 -4.535 1.00 97.06 95 TYR A O 1
ATOM 785 N N . TYR A 1 96 ? 1.832 5.731 -6.395 1.00 97.06 96 TYR A N 1
ATOM 786 C CA . TYR A 1 96 ? 1.747 4.445 -5.725 1.00 97.06 96 TYR A CA 1
ATOM 787 C C . TYR A 1 96 ? 2.647 3.420 -6.405 1.00 97.06 96 TYR A C 1
ATOM 789 O O . TYR A 1 96 ? 2.785 3.436 -7.629 1.00 97.06 96 TYR A O 1
ATOM 797 N N . VAL A 1 97 ? 3.205 2.507 -5.613 1.00 97.50 97 VAL A N 1
ATOM 798 C CA . VAL A 1 97 ? 3.926 1.318 -6.081 1.00 97.50 97 VAL A CA 1
ATOM 799 C C . VAL A 1 97 ? 3.478 0.138 -5.230 1.00 97.50 97 VAL A C 1
ATOM 801 O O . VAL A 1 97 ? 3.616 0.172 -4.007 1.00 97.50 97 VAL A O 1
ATOM 804 N N . PHE A 1 98 ? 2.922 -0.880 -5.872 1.00 95.94 98 PHE A N 1
ATOM 805 C CA . PHE A 1 98 ? 2.405 -2.080 -5.231 1.00 95.94 98 PHE A CA 1
ATOM 806 C C . PHE A 1 98 ? 3.291 -3.275 -5.553 1.00 95.94 98 PHE A C 1
ATOM 808 O O . PHE A 1 98 ? 3.768 -3.421 -6.682 1.00 95.94 98 PHE A O 1
ATOM 815 N N . PHE A 1 99 ? 3.477 -4.132 -4.555 1.00 94.75 99 PHE A N 1
ATOM 816 C CA . PHE A 1 99 ? 4.234 -5.368 -4.669 1.00 94.75 99 PHE A CA 1
ATOM 817 C C . PHE A 1 99 ? 3.382 -6.554 -4.240 1.00 94.75 99 PHE A C 1
ATOM 819 O O . PHE A 1 99 ? 2.602 -6.468 -3.290 1.00 94.75 99 PHE A O 1
ATOM 826 N N . VAL A 1 100 ? 3.579 -7.676 -4.924 1.00 90.38 100 VAL A N 1
ATOM 827 C CA . VAL A 1 100 ? 2.973 -8.968 -4.605 1.00 90.38 100 VAL A CA 1
ATOM 828 C C . VAL A 1 100 ? 4.017 -10.056 -4.826 1.00 90.38 100 VAL A C 1
ATOM 830 O O . VAL A 1 100 ? 4.710 -10.050 -5.841 1.00 90.38 100 VAL A O 1
ATOM 833 N N . ASP A 1 101 ? 4.181 -10.953 -3.854 1.00 89.38 101 ASP A N 1
ATOM 834 C CA . ASP A 1 101 ? 5.076 -12.115 -3.938 1.00 89.38 101 ASP A CA 1
ATOM 835 C C . ASP A 1 101 ? 6.506 -11.795 -4.446 1.00 89.38 101 ASP A C 1
ATOM 837 O O . ASP A 1 101 ? 7.034 -12.469 -5.327 1.00 89.38 101 ASP A O 1
ATOM 841 N N . ASN A 1 102 ? 7.148 -10.758 -3.881 1.00 90.12 102 ASN A N 1
ATOM 842 C CA . ASN A 1 102 ? 8.465 -10.214 -4.281 1.00 90.12 102 ASN A CA 1
ATOM 843 C C . ASN A 1 102 ? 8.541 -9.530 -5.657 1.00 90.12 102 ASN A C 1
ATOM 845 O O . ASN A 1 102 ? 9.632 -9.195 -6.117 1.00 90.12 102 ASN A O 1
ATOM 849 N N . GLN A 1 103 ? 7.412 -9.286 -6.312 1.00 93.62 103 GLN A N 1
ATOM 850 C CA . GLN A 1 103 ? 7.366 -8.708 -7.651 1.00 93.62 103 GLN A CA 1
ATOM 851 C C . GLN A 1 103 ? 6.649 -7.370 -7.642 1.00 93.62 103 GLN A C 1
ATOM 853 O O . GLN A 1 103 ? 5.715 -7.151 -6.872 1.00 93.62 103 GLN A O 1
ATOM 858 N N . LEU A 1 104 ? 7.045 -6.489 -8.556 1.00 96.44 104 LEU A N 1
ATOM 859 C CA . LEU A 1 104 ? 6.244 -5.319 -8.888 1.00 96.44 104 LEU A CA 1
ATOM 860 C C . LEU A 1 104 ? 4.900 -5.763 -9.496 1.00 96.44 104 LEU A C 1
ATOM 862 O O . LEU A 1 104 ? 4.861 -6.555 -10.447 1.00 96.44 104 LEU A O 1
ATOM 866 N N . ASP A 1 105 ? 3.807 -5.231 -8.958 1.00 94.50 105 ASP A N 1
ATOM 867 C CA . ASP A 1 105 ? 2.450 -5.439 -9.465 1.00 94.50 105 ASP A CA 1
ATOM 868 C C . ASP A 1 105 ? 2.006 -4.236 -10.307 1.00 94.50 105 ASP A C 1
ATOM 870 O O . ASP A 1 105 ? 2.181 -4.218 -11.525 1.00 94.50 105 ASP A O 1
ATOM 874 N N . ILE A 1 106 ? 1.515 -3.183 -9.648 1.00 94.88 106 ILE A N 1
ATOM 875 C CA . ILE A 1 106 ? 1.009 -1.966 -10.286 1.00 94.88 106 ILE A CA 1
ATOM 876 C C . ILE A 1 106 ? 1.722 -0.743 -9.714 1.00 94.88 106 ILE A C 1
ATOM 878 O O . ILE A 1 106 ? 2.020 -0.665 -8.523 1.00 94.88 106 ILE A O 1
ATOM 882 N N . TYR A 1 107 ? 1.957 0.258 -10.558 1.00 96.56 107 TYR A N 1
ATOM 883 C CA . TYR A 1 107 ? 2.487 1.548 -10.140 1.00 96.56 107 TYR A CA 1
ATOM 884 C C . TYR A 1 107 ? 1.885 2.695 -10.957 1.00 96.56 107 TYR A C 1
ATOM 886 O O . TYR A 1 107 ? 1.420 2.501 -12.081 1.00 96.56 107 TYR A O 1
ATOM 894 N N . GLY A 1 108 ? 1.878 3.902 -10.391 1.00 96.50 108 GLY A N 1
ATOM 895 C CA . GLY A 1 108 ? 1.394 5.102 -11.075 1.00 96.50 108 GLY A CA 1
ATOM 896 C C . GLY A 1 108 ? 0.647 6.080 -10.170 1.00 96.50 108 GLY A C 1
ATOM 897 O O . GLY A 1 108 ? 0.676 5.992 -8.948 1.00 96.50 108 GLY A O 1
ATOM 898 N N . THR A 1 109 ? -0.062 7.032 -10.779 1.00 94.50 109 THR A N 1
ATOM 899 C CA . THR A 1 109 ? -0.778 8.128 -10.081 1.00 94.50 109 THR A CA 1
ATOM 900 C C . THR A 1 109 ? -2.233 7.789 -9.710 1.00 94.50 109 THR A C 1
ATOM 902 O O . THR A 1 109 ? -2.964 8.584 -9.093 1.00 94.50 109 THR A O 1
ATOM 905 N N . ILE A 1 110 ? -2.692 6.601 -10.107 1.00 91.31 110 ILE A N 1
ATOM 906 C CA . ILE A 1 110 ? -4.055 6.110 -9.906 1.00 91.31 110 ILE A CA 1
ATOM 907 C C . ILE A 1 110 ? -3.992 4.910 -8.966 1.00 91.31 110 ILE A C 1
ATOM 909 O O . ILE A 1 110 ? -3.206 3.995 -9.177 1.00 91.31 110 ILE A O 1
ATOM 913 N N . TYR A 1 111 ? -4.837 4.919 -7.935 1.00 91.62 111 TYR A N 1
ATOM 914 C CA . TYR A 1 111 ? -4.950 3.785 -7.025 1.00 91.62 111 TYR A CA 1
ATOM 915 C C . TYR A 1 111 ? -5.541 2.573 -7.778 1.00 91.62 111 TYR A C 1
ATOM 917 O O . TYR A 1 111 ? -6.577 2.744 -8.434 1.00 91.62 111 TYR A O 1
ATOM 925 N N . PRO A 1 112 ? -4.938 1.373 -7.690 1.00 87.69 112 PRO A N 1
ATOM 926 C CA . PRO A 1 112 ? -5.324 0.204 -8.478 1.00 87.69 112 PRO A CA 1
ATOM 927 C C . PRO A 1 112 ? -6.656 -0.376 -7.998 1.00 87.69 112 PRO A C 1
ATOM 929 O O . PRO A 1 112 ? -6.749 -1.080 -6.998 1.00 87.69 112 PRO A O 1
ATOM 932 N N . THR A 1 113 ? -7.739 -0.046 -8.698 1.00 87.88 113 THR A N 1
ATOM 933 C CA . THR A 1 113 ? -9.069 -0.575 -8.391 1.00 87.88 113 THR A CA 1
ATOM 934 C C . THR A 1 113 ? -9.993 -0.502 -9.599 1.00 87.88 113 THR A C 1
ATOM 936 O O . THR A 1 113 ? -10.009 0.485 -10.334 1.00 87.88 113 THR A O 1
ATOM 939 N N . TYR A 1 114 ? -10.848 -1.511 -9.752 1.00 83.56 114 TYR A N 1
ATOM 940 C CA . TYR A 1 114 ? -11.906 -1.520 -10.764 1.00 83.56 114 TYR A CA 1
ATOM 941 C C . TYR A 1 114 ? -13.091 -0.603 -10.409 1.00 83.56 114 TYR A C 1
ATOM 943 O O . TYR A 1 114 ? -13.908 -0.257 -11.263 1.00 83.56 114 TYR A O 1
ATOM 951 N N . SER A 1 115 ? -13.206 -0.170 -9.148 1.00 87.25 115 SER A N 1
ATOM 952 C CA . SER A 1 115 ? -14.325 0.654 -8.689 1.00 87.25 115 SER A CA 1
ATOM 953 C C . SER A 1 115 ? -13.995 2.142 -8.770 1.00 87.25 115 SER A C 1
ATOM 955 O O . SER A 1 115 ? -13.318 2.693 -7.905 1.00 87.25 115 SER A O 1
ATOM 957 N N . LYS A 1 116 ? -14.571 2.847 -9.755 1.00 86.00 116 LYS A N 1
ATOM 958 C CA . LYS A 1 116 ? -14.460 4.319 -9.865 1.00 86.00 116 LYS A CA 1
ATOM 959 C C . LYS A 1 116 ? -14.902 5.037 -8.586 1.00 86.00 116 LYS A C 1
ATOM 961 O O . LYS A 1 116 ? -14.294 6.027 -8.176 1.00 86.00 116 LYS A O 1
ATOM 966 N N . ARG A 1 117 ? -15.961 4.531 -7.938 1.00 89.12 117 ARG A N 1
ATOM 967 C CA . ARG A 1 117 ? -16.456 5.072 -6.664 1.00 89.12 117 ARG A CA 1
ATOM 968 C C . ARG A 1 117 ? -15.402 4.923 -5.569 1.00 89.12 117 ARG A C 1
ATOM 970 O O . ARG A 1 117 ? -15.170 5.882 -4.837 1.00 89.12 117 ARG A O 1
ATOM 977 N N . TYR A 1 118 ? -14.768 3.757 -5.470 1.00 90.88 118 TYR A N 1
ATOM 978 C CA . TYR A 1 118 ? -13.706 3.512 -4.500 1.00 90.88 118 TYR A CA 1
ATOM 979 C C . TYR A 1 118 ? -12.451 4.330 -4.812 1.00 90.88 118 TYR A C 1
ATOM 981 O O . TYR A 1 118 ? -11.981 5.028 -3.926 1.00 90.88 118 TYR A O 1
ATOM 989 N N . ALA A 1 119 ? -11.991 4.367 -6.067 1.00 88.69 119 ALA A N 1
ATOM 990 C CA . ALA A 1 119 ? -10.821 5.139 -6.502 1.00 88.69 119 ALA A CA 1
ATOM 991 C C . ALA A 1 119 ? -10.885 6.612 -6.072 1.00 88.69 119 ALA A C 1
ATOM 993 O O . ALA A 1 119 ? -9.889 7.202 -5.654 1.00 88.69 119 ALA A O 1
ATOM 994 N N . LYS A 1 120 ? -12.076 7.220 -6.143 1.00 88.00 120 LYS A N 1
ATOM 995 C CA . LYS A 1 120 ? -12.278 8.593 -5.673 1.00 88.00 120 LYS A CA 1
ATOM 996 C C . LYS A 1 120 ? -12.199 8.688 -4.150 1.00 88.00 120 LYS A C 1
ATOM 998 O O . LYS A 1 120 ? -11.552 9.592 -3.638 1.00 88.00 120 LYS A O 1
ATOM 1003 N N . GLN A 1 121 ? -12.859 7.783 -3.429 1.00 94.06 121 GLN A N 1
ATOM 1004 C CA . GLN A 1 121 ? -12.948 7.830 -1.964 1.00 94.06 121 GLN A CA 1
ATOM 1005 C C . GLN A 1 121 ? -11.642 7.419 -1.272 1.00 94.06 121 GLN A C 1
ATOM 1007 O O . GLN A 1 121 ? -11.296 8.005 -0.251 1.00 94.06 121 GLN A O 1
ATOM 1012 N N . VAL A 1 122 ? -10.889 6.468 -1.833 1.00 93.56 122 VAL A N 1
ATOM 1013 C CA . VAL A 1 122 ? -9.649 5.951 -1.239 1.00 93.56 122 VAL A CA 1
ATOM 1014 C C . VAL A 1 122 ? -8.579 7.035 -1.152 1.00 93.56 122 VAL A C 1
ATOM 1016 O O . VAL A 1 122 ? -7.924 7.147 -0.124 1.00 93.56 122 VAL A O 1
ATOM 1019 N N . LYS A 1 123 ? -8.479 7.936 -2.142 1.00 92.31 123 LYS A N 1
ATOM 1020 C CA . LYS A 1 123 ? -7.561 9.088 -2.075 1.00 92.31 123 LYS A CA 1
ATOM 1021 C C . LYS A 1 123 ? -7.857 9.993 -0.876 1.00 92.31 123 LYS A C 1
ATOM 1023 O O . LYS A 1 123 ? -6.942 10.385 -0.154 1.00 92.31 123 LYS A O 1
ATOM 1028 N N . PHE A 1 124 ? -9.137 10.290 -0.632 1.00 93.44 124 PHE A N 1
ATOM 1029 C CA . PHE A 1 124 ? -9.549 11.062 0.543 1.00 93.44 124 PHE A CA 1
ATOM 1030 C C . PHE A 1 124 ? -9.311 10.289 1.841 1.00 93.44 124 PHE A C 1
ATOM 1032 O O . PHE A 1 124 ? -8.848 10.879 2.813 1.00 93.44 124 PHE A O 1
ATOM 1039 N N . ALA A 1 125 ? -9.595 8.986 1.859 1.00 95.38 125 ALA A N 1
ATOM 1040 C CA . ALA A 1 125 ? -9.391 8.139 3.027 1.00 95.38 125 ALA A CA 1
ATOM 1041 C C . ALA A 1 125 ? -7.910 8.050 3.422 1.00 95.38 125 ALA A C 1
ATOM 1043 O O . ALA A 1 125 ? -7.591 8.279 4.584 1.00 95.38 125 ALA A O 1
ATOM 1044 N N . ILE A 1 126 ? -7.004 7.826 2.463 1.00 95.06 126 ILE A N 1
ATOM 1045 C CA . ILE A 1 126 ? -5.553 7.821 2.697 1.00 95.06 126 ILE A CA 1
ATOM 1046 C C . ILE A 1 126 ? -5.114 9.162 3.287 1.00 95.06 126 ILE A C 1
ATOM 1048 O O . ILE A 1 126 ? -4.466 9.179 4.328 1.00 95.06 126 ILE A O 1
ATOM 1052 N N . ARG A 1 127 ? -5.531 10.290 2.694 1.00 94.94 127 ARG A N 1
ATOM 1053 C CA . ARG A 1 127 ? -5.214 11.626 3.222 1.00 94.94 127 ARG A CA 1
ATOM 1054 C C . ARG A 1 127 ? -5.689 11.814 4.666 1.00 94.94 127 ARG A C 1
ATOM 1056 O O . ARG A 1 127 ? -4.951 12.341 5.493 1.00 94.94 127 ARG A O 1
ATOM 1063 N N . GLN A 1 128 ? -6.915 11.390 4.973 1.00 94.81 128 GLN A N 1
ATOM 1064 C CA . GLN A 1 128 ? -7.477 11.472 6.325 1.00 94.81 128 GLN A CA 1
ATO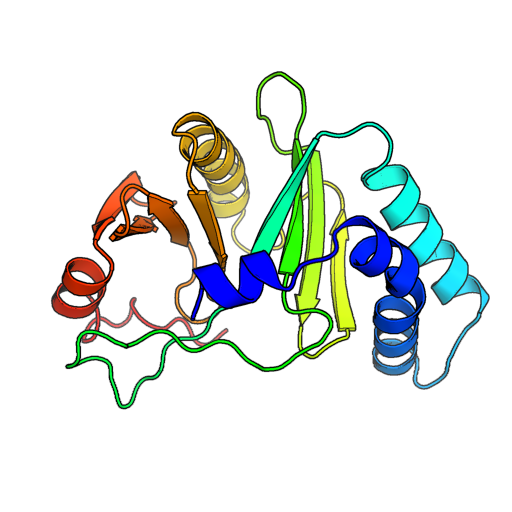M 1065 C C . GLN A 1 128 ? -6.718 10.586 7.317 1.00 94.81 128 GLN A C 1
ATOM 1067 O O . GLN A 1 128 ? -6.482 11.009 8.444 1.00 94.81 128 GLN A O 1
ATOM 1072 N N . ILE A 1 129 ? -6.339 9.374 6.910 1.00 95.69 129 ILE A N 1
ATOM 1073 C CA . ILE A 1 129 ? -5.605 8.428 7.755 1.00 95.69 129 ILE A CA 1
ATOM 1074 C C . ILE A 1 129 ? -4.191 8.931 8.007 1.00 95.69 129 ILE A C 1
ATOM 1076 O O . ILE A 1 129 ? -3.805 9.008 9.163 1.00 95.69 129 ILE A O 1
ATOM 1080 N N . ILE A 1 130 ? -3.457 9.361 6.979 1.00 94.12 130 ILE A N 1
ATOM 1081 C CA . ILE A 1 130 ? -2.127 9.965 7.148 1.00 94.12 130 ILE A CA 1
ATOM 1082 C C . ILE A 1 130 ? -2.211 11.188 8.070 1.00 94.12 130 ILE A C 1
ATOM 1084 O O . ILE A 1 130 ? -1.395 11.326 8.973 1.00 94.12 130 ILE A O 1
ATOM 1088 N N . GLY A 1 131 ? -3.238 12.031 7.919 1.00 93.88 131 GLY A N 1
ATOM 1089 C CA . GLY A 1 131 ? -3.465 13.185 8.795 1.00 93.88 131 GLY A CA 1
ATOM 1090 C C . GLY A 1 131 ? -3.768 12.843 10.262 1.00 93.88 131 GLY A C 1
ATOM 1091 O O . GLY A 1 131 ? -3.716 13.732 11.106 1.00 93.88 131 GLY A O 1
ATOM 1092 N N . LYS A 1 132 ? -4.072 11.579 10.592 1.00 94.38 132 LYS A N 1
ATOM 1093 C CA . LYS A 1 132 ? -4.183 11.093 11.982 1.00 94.38 132 LYS A CA 1
ATOM 1094 C C . LYS A 1 132 ? -2.838 10.690 12.589 1.00 94.38 132 LYS A C 1
ATOM 1096 O O . LYS A 1 132 ? -2.839 10.298 13.757 1.00 94.38 132 LYS A O 1
ATOM 1101 N N . ASP A 1 133 ? -1.766 10.768 11.804 1.00 93.62 133 ASP A N 1
ATOM 1102 C CA . ASP A 1 133 ? -0.399 10.379 12.143 1.00 93.62 133 ASP A CA 1
ATOM 1103 C C . ASP A 1 133 ? -0.295 8.952 12.718 1.00 93.62 133 ASP A C 1
ATOM 1105 O O . ASP A 1 133 ? -0.014 8.755 13.900 1.00 93.62 133 ASP A O 1
ATOM 1109 N N . PRO A 1 134 ? -0.626 7.919 11.918 1.00 96.19 134 PRO A N 1
ATOM 1110 C CA . PRO A 1 134 ? -0.548 6.543 12.368 1.00 96.19 134 PRO A CA 1
ATOM 1111 C C . PRO A 1 134 ? 0.911 6.086 12.418 1.00 96.19 134 PRO A C 1
ATOM 1113 O O . PRO A 1 134 ? 1.714 6.391 11.522 1.00 96.19 134 PRO A O 1
ATOM 1116 N N . GLN A 1 135 ? 1.209 5.252 13.414 1.00 95.69 135 GLN A N 1
ATOM 1117 C CA . GLN A 1 135 ? 2.504 4.590 13.554 1.00 95.69 135 GLN A CA 1
ATOM 1118 C C . GLN A 1 135 ? 2.804 3.791 12.280 1.00 95.69 135 GLN A C 1
ATOM 1120 O O . GLN A 1 135 ? 3.844 3.985 11.651 1.00 95.69 135 GLN A O 1
ATOM 1125 N N . TYR A 1 136 ? 1.830 2.993 11.828 1.00 96.06 136 TYR A N 1
ATOM 1126 C CA . TYR A 1 136 ? 1.950 2.115 10.662 1.00 96.06 136 TYR A CA 1
ATOM 1127 C C . TYR A 1 136 ? 0.688 2.149 9.798 1.00 96.06 136 TYR A C 1
ATOM 1129 O O . TYR A 1 136 ? -0.409 2.390 10.302 1.00 96.06 136 TYR A O 1
ATOM 1137 N N . ILE A 1 137 ? 0.831 1.880 8.500 1.00 96.88 137 ILE A N 1
ATOM 1138 C CA . ILE A 1 137 ? -0.296 1.691 7.575 1.00 96.88 137 ILE A CA 1
ATOM 1139 C C . ILE A 1 137 ? -0.169 0.294 6.991 1.00 96.88 137 ILE A C 1
ATOM 1141 O O . ILE A 1 137 ? 0.916 -0.110 6.591 1.00 96.88 137 ILE A O 1
ATOM 1145 N N . LEU A 1 138 ? -1.268 -0.444 6.951 1.00 95.94 138 LEU A N 1
ATOM 1146 C CA . LEU A 1 138 ? -1.285 -1.813 6.466 1.00 95.94 138 LEU A CA 1
ATOM 1147 C C . LEU A 1 138 ? -2.272 -1.932 5.309 1.00 95.94 138 LEU A C 1
ATOM 1149 O O . LEU A 1 138 ? -3.279 -1.219 5.242 1.00 95.94 138 LEU A O 1
ATOM 1153 N N . GLU A 1 139 ? -2.001 -2.880 4.429 1.00 92.12 139 GLU A N 1
ATOM 1154 C CA . GLU A 1 139 ? -2.874 -3.240 3.327 1.00 92.12 139 GLU A CA 1
ATOM 1155 C C . GLU A 1 139 ? -3.166 -4.732 3.376 1.00 92.12 139 GLU A C 1
ATOM 1157 O O . GLU A 1 139 ? -2.267 -5.547 3.567 1.00 92.12 139 GLU A O 1
ATOM 1162 N N . CYS A 1 140 ? -4.441 -5.086 3.235 1.00 90.31 140 CYS A N 1
ATOM 1163 C CA . CYS A 1 140 ? -4.875 -6.470 3.271 1.00 90.31 140 CYS A CA 1
ATOM 1164 C C . CYS A 1 140 ? -5.768 -6.774 2.075 1.00 90.31 140 CYS A C 1
ATOM 1166 O O . CYS A 1 140 ? -6.919 -6.340 2.026 1.00 90.31 140 CYS A O 1
ATOM 1168 N N . ALA A 1 141 ? -5.258 -7.575 1.137 1.00 81.62 141 ALA A N 1
ATOM 1169 C CA . ALA A 1 141 ? -6.000 -7.971 -0.061 1.00 81.62 141 ALA A CA 1
ATOM 1170 C C . ALA A 1 141 ? -7.315 -8.707 0.267 1.00 81.62 141 ALA A C 1
ATOM 1172 O O . ALA A 1 141 ? -8.296 -8.589 -0.465 1.00 81.62 141 ALA A O 1
ATOM 1173 N N . HIS A 1 142 ? -7.355 -9.412 1.403 1.00 81.94 142 HIS A N 1
ATOM 1174 C CA . HIS A 1 142 ? -8.534 -10.137 1.882 1.00 81.94 142 HIS A CA 1
ATOM 1175 C C . HIS A 1 142 ? -9.619 -9.215 2.457 1.00 81.94 142 HIS A C 1
ATOM 1177 O O . HIS A 1 142 ? -10.764 -9.645 2.572 1.00 81.94 142 HIS A O 1
ATOM 1183 N N . LEU A 1 143 ? -9.279 -7.962 2.791 1.00 86.56 143 LEU A N 1
ATOM 1184 C CA . LEU A 1 143 ? -10.189 -6.942 3.320 1.00 86.56 143 LEU A CA 1
ATOM 1185 C C . LEU A 1 143 ? -10.341 -5.788 2.312 1.00 86.56 143 LEU A C 1
ATOM 1187 O O . LEU A 1 143 ? -9.853 -4.674 2.522 1.00 86.56 143 LEU A O 1
ATOM 1191 N N . PRO A 1 144 ? -11.032 -6.024 1.192 1.00 81.62 144 PRO A N 1
ATOM 1192 C CA . PRO A 1 144 ? -11.161 -5.061 0.112 1.00 81.62 144 PRO A CA 1
ATOM 1193 C C . PRO A 1 144 ? -11.972 -3.845 0.548 1.00 81.62 144 PRO A C 1
ATOM 1195 O O . PRO A 1 144 ? -12.884 -3.908 1.373 1.00 81.62 144 PRO A O 1
ATOM 1198 N N . ASN A 1 145 ? -11.699 -2.720 -0.098 1.00 87.38 145 ASN A N 1
ATOM 1199 C CA . ASN A 1 145 ? -12.278 -1.424 0.233 1.00 87.38 145 ASN A CA 1
ATOM 1200 C C . ASN A 1 145 ? -11.972 -0.923 1.656 1.00 87.38 145 ASN A C 1
ATOM 1202 O O . ASN A 1 145 ? -12.717 -0.086 2.185 1.00 87.38 145 ASN A O 1
ATOM 1206 N N . THR A 1 146 ? -10.899 -1.417 2.274 1.00 91.88 146 THR A N 1
ATOM 1207 C CA . THR A 1 146 ? -10.446 -0.967 3.589 1.00 91.88 146 THR A CA 1
ATOM 1208 C C . THR A 1 146 ? -9.030 -0.412 3.533 1.00 91.88 146 THR A C 1
ATOM 1210 O O . THR A 1 146 ? -8.265 -0.721 2.625 1.00 91.88 146 THR A O 1
ATOM 1213 N N . ILE A 1 147 ? -8.696 0.433 4.504 1.00 94.56 147 ILE A N 1
ATOM 1214 C CA . ILE A 1 147 ? -7.315 0.807 4.812 1.00 94.56 147 ILE A CA 1
ATOM 1215 C C . ILE A 1 147 ? -7.101 0.466 6.277 1.00 94.56 147 ILE A C 1
ATOM 1217 O O . ILE A 1 147 ? -7.900 0.877 7.127 1.00 94.56 147 ILE A O 1
ATOM 1221 N N . LEU A 1 148 ? -6.042 -0.279 6.566 1.00 96.25 148 LEU A N 1
ATOM 1222 C CA . LEU A 1 148 ? -5.676 -0.622 7.928 1.00 96.25 148 LEU A CA 1
ATOM 1223 C C . LEU A 1 148 ? -4.602 0.350 8.412 1.00 96.25 148 LEU A C 1
ATOM 1225 O O . LEU A 1 148 ? -3.734 0.777 7.651 1.00 96.25 148 LEU A O 1
ATOM 1229 N N . TYR A 1 149 ? -4.649 0.717 9.685 1.00 97.06 149 TYR A N 1
ATOM 1230 C CA . TYR A 1 149 ? -3.600 1.532 10.287 1.00 97.06 149 TYR A CA 1
ATOM 1231 C C . TYR A 1 149 ? -3.428 1.200 11.763 1.00 97.06 149 TYR A C 1
ATOM 1233 O O . TYR A 1 149 ? -4.380 0.810 12.437 1.00 97.06 149 TYR A O 1
ATOM 1241 N N . VAL A 1 150 ? -2.204 1.361 12.256 1.00 96.44 150 VAL A N 1
ATOM 1242 C CA . VAL A 1 150 ? -1.862 1.162 13.664 1.00 96.44 150 VAL A CA 1
ATOM 1243 C C . VAL A 1 150 ? -1.721 2.520 14.328 1.00 96.44 150 VAL A C 1
ATOM 1245 O O . VAL A 1 150 ? -1.009 3.396 13.824 1.00 96.44 150 VAL A O 1
ATOM 1248 N N . LYS A 1 151 ? -2.430 2.700 15.437 1.00 95.31 151 LYS A N 1
ATOM 1249 C CA . LYS A 1 151 ? -2.352 3.895 16.268 1.00 95.31 151 LYS A CA 1
ATOM 1250 C C . LYS A 1 151 ? -2.565 3.507 17.726 1.00 95.31 151 LYS A C 1
ATOM 1252 O O . LYS A 1 151 ? -3.497 2.768 18.023 1.00 95.31 151 LYS A O 1
ATOM 1257 N N . ASP A 1 152 ? -1.713 4.016 18.610 1.00 92.81 152 ASP A N 1
ATOM 1258 C CA . ASP A 1 152 ? -1.764 3.745 20.051 1.00 92.81 152 ASP A CA 1
ATOM 1259 C C . ASP A 1 152 ? -1.826 2.233 20.345 1.00 92.81 152 ASP A C 1
ATOM 1261 O O . ASP A 1 152 ? -2.683 1.773 21.093 1.00 92.81 152 ASP A O 1
ATOM 1265 N N . ASP A 1 153 ? -0.975 1.455 19.657 1.00 89.50 153 ASP A N 1
ATOM 1266 C CA . ASP A 1 153 ? -0.873 -0.016 19.725 1.00 89.50 153 ASP A CA 1
ATOM 1267 C C . ASP A 1 153 ? -2.135 -0.794 19.302 1.00 89.50 153 ASP A C 1
ATOM 1269 O O . ASP A 1 153 ? -2.173 -2.022 19.368 1.00 89.50 153 ASP A O 1
ATOM 1273 N N . ASN A 1 154 ? -3.145 -0.100 18.776 1.00 93.00 154 ASN A N 1
ATOM 1274 C CA . ASN A 1 154 ? -4.372 -0.692 18.262 1.00 93.00 154 ASN A CA 1
ATOM 1275 C C . ASN A 1 154 ? -4.383 -0.693 16.732 1.00 93.00 154 ASN A C 1
ATOM 1277 O O . ASN A 1 154 ? -3.963 0.270 16.084 1.00 93.00 154 ASN A O 1
ATOM 1281 N N . ILE A 1 155 ? -4.916 -1.766 16.147 1.00 94.69 155 ILE A N 1
ATOM 1282 C CA . ILE A 1 155 ? -5.123 -1.871 14.700 1.00 94.69 155 ILE A CA 1
ATOM 1283 C C . ILE A 1 155 ? -6.547 -1.440 14.383 1.00 94.69 155 ILE A C 1
ATOM 1285 O O . ILE A 1 155 ? -7.510 -2.006 14.899 1.00 94.69 155 ILE A O 1
ATOM 1289 N N . PHE A 1 156 ? -6.678 -0.462 13.498 1.00 96.06 156 PHE A N 1
ATOM 1290 C CA . PHE A 1 156 ? -7.955 0.056 13.037 1.00 96.06 156 PHE A CA 1
ATOM 1291 C C . PHE A 1 156 ? -8.206 -0.321 11.583 1.00 96.06 156 PHE A C 1
ATOM 1293 O O . PHE A 1 156 ? -7.295 -0.309 10.757 1.00 96.06 156 PHE A O 1
ATOM 1300 N N . VAL A 1 157 ? -9.469 -0.593 11.266 1.00 95.44 157 VAL A N 1
ATOM 1301 C CA . VAL A 1 157 ? -9.968 -0.834 9.912 1.00 95.44 157 VAL A CA 1
ATOM 1302 C C . VAL A 1 157 ? -10.843 0.349 9.509 1.00 95.44 157 VAL A C 1
ATOM 1304 O O . VAL A 1 157 ? -11.925 0.549 10.067 1.00 95.44 157 VAL A O 1
ATOM 1307 N N . TYR A 1 158 ? -10.395 1.134 8.529 1.00 96.50 158 TYR A N 1
ATOM 1308 C CA . TYR A 1 158 ? -11.200 2.184 7.906 1.00 96.50 158 TYR A CA 1
ATOM 1309 C C . TYR A 1 158 ? -11.923 1.623 6.683 1.00 96.50 158 TYR A C 1
ATOM 1311 O O . TYR A 1 158 ? -11.295 1.313 5.671 1.00 96.50 158 TYR A O 1
ATOM 1319 N N . ARG A 1 159 ? -13.252 1.529 6.733 1.00 93.94 159 ARG A N 1
ATOM 1320 C CA . ARG A 1 159 ? -14.075 1.109 5.591 1.00 93.94 159 ARG A CA 1
ATOM 1321 C C . ARG A 1 159 ? -14.299 2.291 4.660 1.00 93.94 159 ARG A C 1
ATOM 1323 O O . ARG A 1 159 ? -15.113 3.164 4.949 1.00 93.94 159 ARG A O 1
ATOM 1330 N N . VAL A 1 160 ? -13.621 2.326 3.520 1.00 93.81 160 VAL A N 1
ATOM 1331 C CA . VAL A 1 160 ? -13.533 3.527 2.672 1.00 93.81 160 VAL A CA 1
ATOM 1332 C C . VAL A 1 160 ? -14.880 3.987 2.123 1.00 93.81 160 VAL A C 1
ATOM 1334 O O . VAL A 1 160 ? -15.166 5.183 2.085 1.00 93.81 160 VAL A O 1
ATOM 1337 N N . LEU A 1 161 ? -15.723 3.050 1.682 1.00 91.81 161 LEU A N 1
ATOM 1338 C CA . LEU A 1 161 ? -17.010 3.394 1.074 1.00 91.81 161 LEU A CA 1
ATOM 1339 C C . LEU A 1 161 ? -18.055 3.813 2.113 1.00 91.81 161 LEU A C 1
ATOM 1341 O O . LEU A 1 161 ? -18.884 4.674 1.815 1.00 91.81 161 LEU A O 1
ATOM 1345 N N . GLN A 1 162 ? -18.017 3.202 3.300 1.00 92.19 162 GLN A N 1
ATOM 1346 C CA . GLN A 1 162 ? -18.946 3.457 4.404 1.00 92.19 162 GLN A CA 1
ATOM 1347 C C . GLN A 1 162 ? -18.476 4.590 5.323 1.00 92.19 162 GLN A C 1
ATOM 1349 O O . GLN A 1 162 ? -19.297 5.179 6.015 1.00 92.19 162 GLN A O 1
ATOM 1354 N N . LYS A 1 163 ? -17.181 4.930 5.290 1.00 93.56 163 LYS A N 1
ATOM 1355 C CA . LYS A 1 163 ? -16.522 5.915 6.162 1.00 93.56 163 LYS A CA 1
ATOM 1356 C C . LYS A 1 163 ? -16.631 5.569 7.649 1.00 93.56 163 LYS A C 1
ATOM 1358 O O . LYS A 1 163 ? -16.723 6.452 8.496 1.00 93.56 163 LYS A O 1
ATOM 1363 N N . GLU A 1 164 ? -16.609 4.277 7.948 1.00 94.69 164 GLU A N 1
ATOM 1364 C CA . GLU A 1 164 ? -16.681 3.743 9.307 1.00 94.69 164 GLU A CA 1
ATOM 1365 C C . GLU A 1 164 ? -15.299 3.278 9.766 1.00 94.69 164 GLU A C 1
ATOM 1367 O O . GLU A 1 164 ? -14.513 2.770 8.962 1.00 94.69 164 GLU A O 1
ATOM 1372 N N . ILE A 1 165 ? -15.027 3.425 11.061 1.00 96.12 165 ILE A N 1
ATOM 1373 C CA . ILE A 1 165 ? -13.792 2.976 11.706 1.00 96.12 165 ILE A CA 1
ATOM 1374 C C . ILE A 1 165 ? -14.155 1.950 12.765 1.00 96.12 165 ILE A C 1
ATOM 1376 O O . ILE A 1 165 ? -15.078 2.164 13.547 1.00 96.12 165 ILE A O 1
ATOM 1380 N N . TYR A 1 166 ? -13.393 0.868 12.797 1.00 95.25 166 TYR A N 1
ATOM 1381 C CA . TYR A 1 166 ? -13.497 -0.188 13.793 1.00 95.25 166 TYR A CA 1
ATOM 1382 C C . TYR A 1 166 ? -12.100 -0.521 14.299 1.00 95.25 166 TYR A C 1
ATOM 1384 O O . TYR A 1 166 ? -11.140 -0.409 13.533 1.00 95.25 166 TYR A O 1
ATOM 1392 N N . GLN A 1 167 ? -11.973 -0.974 15.544 1.00 94.62 167 GLN A N 1
ATOM 1393 C CA . GLN A 1 167 ? -10.810 -1.786 15.891 1.00 94.62 167 GLN A CA 1
ATOM 1394 C C . GLN A 1 167 ? -10.891 -3.116 15.134 1.00 94.62 167 GLN A C 1
ATOM 1396 O O . GLN A 1 167 ? -11.983 -3.579 14.797 1.00 94.62 167 GLN A O 1
ATOM 1401 N N . LEU A 1 168 ? -9.746 -3.725 14.830 1.00 92.38 168 LEU A N 1
ATOM 1402 C CA . LEU A 1 168 ? -9.690 -4.939 14.019 1.00 92.38 168 LEU A CA 1
ATOM 1403 C C . LEU A 1 168 ? -10.545 -6.066 14.612 1.00 92.38 168 LEU A C 1
ATOM 1405 O O . LEU A 1 168 ? -11.344 -6.648 13.886 1.00 92.38 168 LEU A O 1
ATOM 1409 N N . ASN A 1 169 ? -10.447 -6.324 15.916 1.00 89.62 169 ASN A N 1
ATOM 1410 C CA . ASN A 1 169 ? -11.214 -7.394 16.560 1.00 89.62 169 ASN A CA 1
ATOM 1411 C C . ASN A 1 169 ? -12.729 -7.154 16.458 1.00 89.62 169 ASN A C 1
ATOM 1413 O O . ASN A 1 169 ? -13.466 -8.071 16.100 1.00 89.62 169 ASN A O 1
ATOM 1417 N N . ASP A 1 170 ? -13.187 -5.914 16.655 1.00 91.50 170 ASP A N 1
ATOM 1418 C CA . ASP A 1 170 ? -14.598 -5.543 16.478 1.00 91.50 170 ASP A CA 1
ATOM 1419 C C . ASP A 1 170 ? -15.050 -5.710 15.025 1.00 91.50 170 ASP A C 1
ATOM 1421 O O . ASP A 1 170 ? -16.154 -6.186 14.754 1.00 91.50 170 ASP A O 1
ATOM 1425 N N . TYR A 1 171 ? -14.193 -5.331 14.072 1.00 91.69 171 TYR A N 1
ATOM 1426 C CA . TYR A 1 171 ? -14.459 -5.505 12.649 1.00 91.69 171 TYR A CA 1
ATOM 1427 C C . TYR A 1 171 ? -14.625 -6.987 12.301 1.00 91.69 171 TYR A C 1
ATOM 1429 O O . TYR A 1 171 ? -15.612 -7.367 11.671 1.00 91.69 171 TYR A O 1
ATOM 1437 N N . VAL A 1 172 ? -13.695 -7.837 12.742 1.00 89.25 172 VAL A N 1
ATOM 1438 C CA . VAL A 1 172 ? -13.762 -9.285 12.519 1.00 89.25 172 VAL A CA 1
ATOM 1439 C C . VAL A 1 172 ? -15.007 -9.869 13.181 1.00 89.25 172 VAL A C 1
ATOM 1441 O O . VAL A 1 172 ? -15.790 -10.536 12.509 1.00 89.25 172 VAL A O 1
ATOM 1444 N N . ALA A 1 173 ? -15.257 -9.567 14.456 1.00 88.00 173 ALA A N 1
ATOM 1445 C CA . ALA A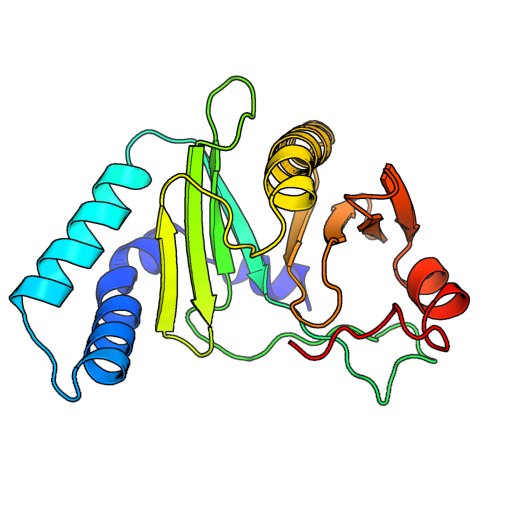 1 173 ? -16.426 -10.061 15.180 1.00 88.00 173 ALA A CA 1
ATOM 1446 C C . ALA A 1 173 ? -17.746 -9.681 14.494 1.00 88.00 173 ALA A C 1
ATOM 1448 O O . ALA A 1 173 ? -18.655 -10.505 14.406 1.00 88.00 173 ALA A O 1
ATOM 1449 N N . LYS A 1 174 ? -17.835 -8.452 13.973 1.00 88.38 174 LYS A N 1
ATOM 1450 C CA . LYS A 1 174 ? -19.039 -7.930 13.321 1.00 88.38 174 LYS A CA 1
ATOM 1451 C C . LYS A 1 174 ? -19.244 -8.466 11.909 1.00 88.38 174 LYS A C 1
ATOM 1453 O O . LYS A 1 174 ? -20.389 -8.630 11.488 1.00 88.38 174 LYS A O 1
ATOM 14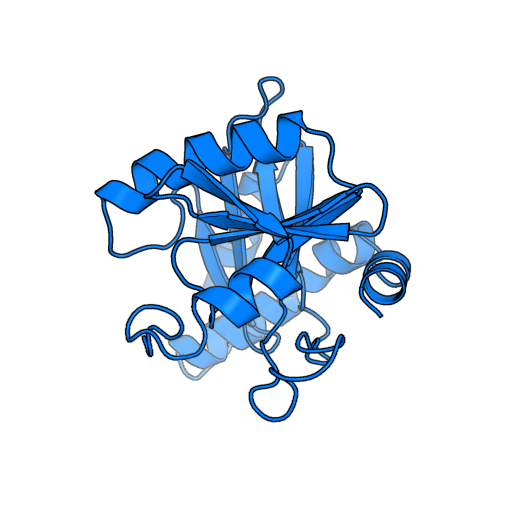58 N N . PHE A 1 175 ? -18.168 -8.668 11.151 1.00 87.69 175 PHE A N 1
ATOM 1459 C CA . PHE A 1 175 ? -18.272 -8.894 9.713 1.00 87.69 175 PHE A CA 1
ATOM 1460 C C . PHE A 1 175 ? -17.851 -10.282 9.244 1.00 87.69 175 PHE A C 1
ATOM 1462 O O . PHE A 1 175 ? -18.250 -10.602 8.133 1.00 87.69 175 PHE A O 1
ATOM 1469 N N . LYS A 1 176 ? -17.140 -11.111 10.024 1.00 83.75 176 LYS A N 1
ATOM 1470 C CA . LYS A 1 176 ? -16.586 -12.413 9.576 1.00 83.75 176 LYS A CA 1
ATOM 1471 C C . LYS A 1 176 ? -17.575 -13.333 8.847 1.00 83.75 176 LYS A C 1
ATOM 1473 O O . LYS A 1 176 ? -17.198 -13.969 7.871 1.00 83.75 176 LYS A O 1
ATOM 1478 N N . ASP A 1 177 ? -18.838 -13.343 9.274 1.00 81.81 177 ASP A N 1
ATOM 1479 C CA . ASP A 1 177 ? -19.897 -14.194 8.707 1.00 81.81 177 ASP A CA 1
ATOM 1480 C C . ASP A 1 177 ? -20.668 -13.503 7.565 1.00 81.81 177 ASP A C 1
ATOM 1482 O O . ASP A 1 177 ? -21.594 -14.055 6.971 1.00 81.81 177 ASP A O 1
ATOM 1486 N N . SER A 1 178 ? -20.313 -12.258 7.245 1.00 79.88 178 SER A N 1
ATOM 1487 C CA . SER A 1 178 ? -20.931 -11.509 6.162 1.00 79.88 178 SER A CA 1
ATOM 1488 C C . SER A 1 178 ? -20.295 -11.869 4.823 1.00 79.88 178 SER A C 1
ATOM 1490 O O . SER A 1 178 ? -19.075 -11.951 4.682 1.00 79.88 178 SER A O 1
ATOM 1492 N N . LYS A 1 179 ? -21.121 -11.918 3.775 1.00 69.50 179 LYS A N 1
ATOM 1493 C CA . LYS A 1 179 ? -20.659 -12.016 2.378 1.00 69.50 179 LYS A CA 1
ATOM 1494 C C . LYS A 1 179 ? -19.742 -10.866 1.925 1.00 69.50 179 LYS A C 1
ATOM 1496 O O . LYS A 1 179 ? -19.285 -10.866 0.791 1.00 69.50 179 LYS A O 1
ATOM 1501 N N . TYR A 1 180 ? -19.551 -9.852 2.769 1.00 63.50 180 T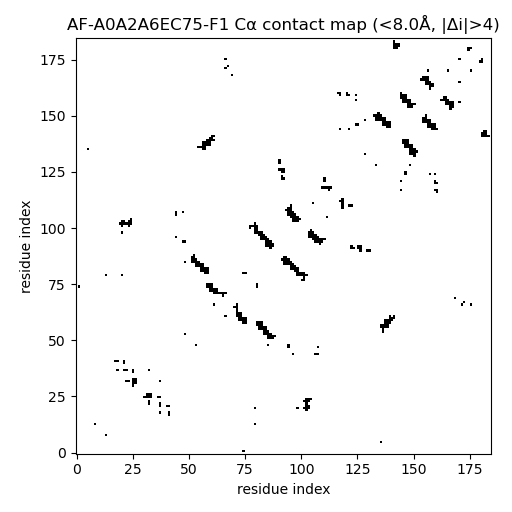YR A N 1
ATOM 1502 C CA . TYR A 1 180 ? -18.747 -8.665 2.494 1.00 63.50 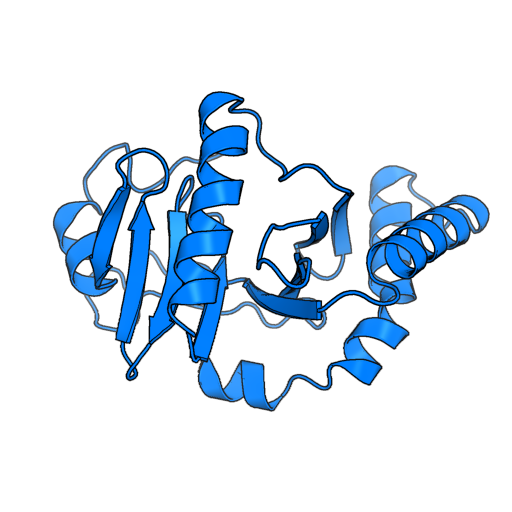180 TYR A CA 1
ATOM 1503 C C . TYR A 1 180 ? -17.388 -8.686 3.200 1.00 63.50 180 TYR A C 1
ATOM 1505 O O . TYR A 1 180 ? -16.627 -7.734 3.043 1.00 63.50 180 TYR A O 1
ATOM 1513 N N . PHE A 1 181 ? -17.100 -9.718 3.998 1.00 66.00 181 PHE A N 1
ATOM 1514 C CA . PHE A 1 181 ? -15.835 -9.830 4.720 1.00 66.00 181 PHE A CA 1
ATOM 1515 C C . PHE A 1 181 ? -14.688 -10.222 3.801 1.00 66.00 181 PHE A C 1
ATOM 1517 O O . PHE A 1 181 ? -13.654 -9.567 3.803 1.00 66.00 181 PHE A O 1
ATOM 1524 N N . TYR A 1 182 ? -14.932 -11.232 2.966 1.00 62.16 182 TYR A N 1
ATOM 1525 C CA . TYR A 1 182 ? -14.051 -11.649 1.888 1.00 62.16 182 TYR A CA 1
ATOM 1526 C C . TYR A 1 182 ? -14.674 -11.217 0.567 1.00 62.16 182 TYR A C 1
ATOM 1528 O O . TYR A 1 182 ? -15.765 -11.674 0.227 1.00 62.16 182 TYR A O 1
ATOM 1536 N N . VAL A 1 183 ? -13.984 -10.395 -0.219 1.00 53.38 183 VAL A N 1
ATOM 1537 C CA . VAL A 1 183 ? -14.199 -10.456 -1.670 1.00 53.38 183 VAL A CA 1
ATOM 1538 C C . VAL A 1 183 ? -13.035 -11.268 -2.195 1.00 53.38 183 VAL A C 1
ATOM 1540 O O . VAL A 1 183 ? -11.900 -10.799 -2.181 1.00 53.38 183 VAL A O 1
ATOM 1543 N N . ARG A 1 184 ? -13.314 -12.511 -2.603 1.00 39.75 184 ARG A N 1
ATOM 1544 C CA . ARG A 1 184 ? -12.433 -13.194 -3.551 1.00 39.75 184 ARG A CA 1
ATOM 1545 C C . ARG A 1 184 ? -12.429 -12.314 -4.796 1.00 39.75 184 ARG A C 1
ATOM 1547 O O . ARG A 1 184 ? -13.499 -12.112 -5.373 1.00 39.75 184 ARG A O 1
ATOM 1554 N N . GLN A 1 185 ? -11.288 -11.698 -5.091 1.00 39.69 185 GLN A N 1
ATOM 1555 C CA . GLN A 1 185 ? -11.074 -11.100 -6.405 1.00 39.69 185 GLN A CA 1
ATOM 1556 C C . GLN A 1 185 ? -11.130 -12.201 -7.462 1.00 39.69 185 GLN A C 1
ATOM 1558 O O . GLN A 1 185 ? -10.682 -13.328 -7.144 1.00 39.69 185 GLN A O 1
#

Sequence (185 aa):
MIKEKYGELDSIQYLNDLNEAVFQSVIRDFGEPLEDHIKERTNSIRNGISGQTIKFVLNVEIDTAKLYTDSCLIIKDFRFNFNIYCYDSKLNPTYYVFFVDNQLDIYGTIYPTYSKRYAKQVKFAIRQIIGKDPQYILECAHLPNTILYVKDDNIFVYRVLQKEIYQLNDYVAKFKDSKYFYVRQ

Foldseek 3Di:
DVVVVVVVDPPVVLLVCQLQQLQVQCCVVPVHRDPVSSVVVNVVVCVQQPPWDKAWAFEWEAQLVCLVDPDRIDHDPESPRTKIWTADPLQQTQKIWDGDRSHTDDIDRWDDDPDPLLRVQVRVVSSVVVVVVFPHWYDYLQQPQWTWTHDPNWIWTQNRNVRDIDTPSRCSVVPVPPPNRGDPD

Mean predicted aligned error: 4.35 Å

Radius of gyration: 16.62 Å; Cα contacts (8 Å, |Δi|>4): 296; chains: 1; bounding box: 39×39×42 Å

Organism: Tannerella forsythia (NCBI:txid28112)